Protein AF-A0AAD6C4A6-F1 (afdb_monomer)

Mean predicted aligned error: 10.74 Å

Solvent-accessible surface area (backbone atoms only — not comparable to full-atom values): 19399 Å² total; per-residue (Å²): 137,89,90,76,88,87,78,78,59,61,48,72,66,56,51,50,52,51,51,54,49,47,56,51,28,65,72,74,52,60,69,67,65,38,40,54,51,33,44,50,50,47,52,46,42,60,65,38,42,53,66,59,60,63,73,46,85,84,59,100,62,57,77,67,56,50,53,51,48,49,47,55,48,50,52,49,53,45,50,26,48,51,48,15,58,80,67,75,48,83,67,76,78,64,94,78,70,70,73,78,69,66,59,89,78,51,73,65,72,64,33,59,47,45,66,47,36,67,61,56,59,64,64,37,87,87,50,92,71,59,73,67,64,51,52,56,51,50,54,54,56,70,68,60,85,67,93,46,47,72,32,35,36,48,50,39,44,51,51,55,55,48,47,65,72,43,51,91,52,52,90,74,55,56,65,74,56,53,53,51,49,52,53,46,48,52,52,27,51,52,27,37,52,50,30,57,77,67,72,48,89,57,83,47,52,65,53,43,36,56,52,45,48,53,49,29,66,68,67,64,41,72,71,35,55,66,48,45,61,60,34,53,51,48,44,52,51,46,30,70,74,47,83,43,72,66,38,53,51,49,50,52,49,54,53,49,53,54,51,54,52,49,53,50,53,53,53,52,50,50,54,52,50,51,54,56,52,55,58,66,71,69,64,73,57,72,81,59,45,72,78,59,65,57,97,55,74,52,88,85,44,43,66,61,51,51,57,55,42,70,74,35,76,87,57,67,87,71,78,86,78,71,94,82,83,82,78,132

Organism: NCBI:txid63821

Structure (mmCIF, N/CA/C/O backbone):
data_AF-A0AAD6C4A6-F1
#
_entry.id   AF-A0AAD6C4A6-F1
#
loop_
_atom_site.group_PDB
_atom_site.id
_atom_site.type_symbol
_atom_site.label_atom_id
_atom_site.label_alt_id
_atom_site.label_comp_id
_atom_site.label_asym_id
_atom_site.label_entity_id
_atom_site.label_seq_id
_atom_site.pdbx_PDB_ins_code
_atom_site.Cartn_x
_atom_site.Cartn_y
_atom_site.Cartn_z
_atom_site.occupancy
_atom_site.B_iso_or_equiv
_atom_site.auth_seq_id
_atom_site.auth_comp_id
_atom_site.auth_asym_id
_atom_site.auth_atom_id
_atom_site.pdbx_PDB_model_num
ATOM 1 N N . MET A 1 1 ? 35.320 22.894 -28.769 1.00 45.44 1 MET A N 1
ATOM 2 C CA . MET A 1 1 ? 34.221 21.934 -28.556 1.00 45.44 1 MET A CA 1
ATOM 3 C C . MET A 1 1 ? 34.679 20.599 -29.104 1.00 45.44 1 MET A C 1
ATOM 5 O O . MET A 1 1 ? 34.728 20.445 -30.314 1.00 45.44 1 MET A O 1
ATOM 9 N N . LEU A 1 2 ? 35.136 19.710 -28.226 1.00 48.38 2 LEU A N 1
ATOM 10 C CA . LEU A 1 2 ? 35.520 18.340 -28.561 1.00 48.38 2 LEU A CA 1
ATOM 11 C C . LEU A 1 2 ? 34.384 17.436 -28.073 1.00 48.38 2 LEU A C 1
ATOM 13 O O . LEU A 1 2 ? 34.425 16.950 -26.952 1.00 48.38 2 LEU A O 1
ATOM 17 N N . GLU A 1 3 ? 33.345 17.283 -28.888 1.00 53.78 3 GLU A N 1
ATOM 18 C CA . GLU A 1 3 ? 32.356 16.208 -28.742 1.00 53.78 3 GLU A CA 1
ATOM 19 C C . GLU A 1 3 ? 32.512 15.279 -29.941 1.00 53.78 3 GLU A C 1
ATOM 21 O O . GLU A 1 3 ? 31.696 15.229 -30.855 1.00 53.78 3 GLU A O 1
ATOM 26 N N . THR A 1 4 ? 33.639 14.588 -29.984 1.00 53.47 4 THR A N 1
ATOM 27 C CA . THR A 1 4 ? 33.878 13.521 -30.947 1.00 53.47 4 THR A CA 1
ATOM 28 C C . THR A 1 4 ? 34.522 12.400 -30.159 1.00 53.47 4 THR A C 1
ATOM 30 O O . THR A 1 4 ? 35.664 12.549 -29.739 1.00 53.47 4 THR A O 1
ATOM 33 N N . GLU A 1 5 ? 33.747 11.331 -29.957 1.00 52.81 5 GLU A N 1
ATOM 34 C CA . GLU A 1 5 ? 34.044 10.105 -29.195 1.00 52.81 5 GLU A CA 1
ATOM 35 C C . GLU A 1 5 ? 33.706 10.163 -27.694 1.00 52.81 5 GLU A C 1
ATOM 37 O O . GLU A 1 5 ? 34.471 10.671 -26.881 1.00 52.81 5 GLU A O 1
ATOM 42 N N . GLY A 1 6 ? 32.565 9.571 -27.300 1.00 52.44 6 GLY A N 1
ATOM 43 C CA . GLY A 1 6 ? 32.446 9.084 -25.919 1.00 52.44 6 GLY A CA 1
ATOM 44 C C . GLY A 1 6 ? 31.065 8.840 -25.316 1.00 52.44 6 GLY A C 1
ATOM 45 O O . GLY A 1 6 ? 31.002 8.117 -24.329 1.00 52.44 6 GLY A O 1
ATOM 46 N N . SER A 1 7 ? 29.965 9.381 -25.846 1.00 62.88 7 SER A N 1
ATOM 47 C CA . SER A 1 7 ? 28.650 9.154 -25.221 1.00 62.88 7 SER A CA 1
ATOM 48 C C . SER A 1 7 ? 27.610 8.745 -26.251 1.00 62.88 7 SER A C 1
ATOM 50 O O . SER A 1 7 ? 26.843 9.560 -26.756 1.00 62.88 7 SER A O 1
ATOM 52 N N . SER A 1 8 ? 27.605 7.457 -26.598 1.00 77.25 8 SER A N 1
ATOM 53 C CA . SER A 1 8 ? 26.419 6.865 -27.211 1.00 77.25 8 SER A CA 1
ATOM 54 C C . SER A 1 8 ? 25.269 6.923 -26.197 1.00 77.25 8 SER A C 1
ATOM 56 O O . SER A 1 8 ? 25.504 6.591 -25.029 1.00 77.25 8 SER A O 1
ATOM 58 N N . PRO A 1 9 ? 24.043 7.292 -26.607 1.00 84.25 9 PRO A N 1
ATOM 59 C CA . PRO A 1 9 ? 22.888 7.246 -25.717 1.00 84.25 9 PRO A CA 1
ATOM 60 C C . PRO A 1 9 ? 22.723 5.837 -25.120 1.00 84.25 9 PRO A C 1
ATOM 62 O O . PRO A 1 9 ? 23.088 4.850 -25.771 1.00 84.25 9 PRO A O 1
ATOM 65 N N . PRO A 1 10 ? 22.193 5.710 -23.890 1.00 87.62 10 PRO A N 1
ATOM 66 C CA . PRO A 1 10 ? 22.054 4.408 -23.253 1.00 87.62 10 PRO A CA 1
ATOM 67 C C . PRO A 1 10 ? 21.123 3.504 -24.070 1.00 87.62 10 PRO A C 1
ATOM 69 O O . PRO A 1 10 ? 20.040 3.917 -24.490 1.00 87.62 10 PRO A O 1
ATOM 72 N N . SER A 1 11 ? 21.556 2.260 -24.297 1.00 89.12 11 SER A N 1
ATOM 73 C CA . SER A 1 11 ? 20.792 1.283 -25.077 1.00 89.12 11 SER A CA 1
ATOM 74 C C . SER A 1 11 ? 19.590 0.733 -24.299 1.00 89.12 11 SER A C 1
ATOM 76 O O . SER A 1 11 ? 19.507 0.842 -23.070 1.00 89.12 11 SER A O 1
ATOM 78 N N . VAL A 1 12 ? 18.665 0.083 -25.011 1.00 88.19 12 VAL A N 1
ATOM 79 C CA . VAL A 1 12 ? 17.490 -0.584 -24.421 1.00 88.19 12 VAL A CA 1
ATOM 80 C C . VAL A 1 12 ? 17.912 -1.665 -23.419 1.00 88.19 12 VAL A C 1
ATOM 82 O O . VAL A 1 12 ? 17.313 -1.787 -22.351 1.00 88.19 12 VAL A O 1
ATOM 85 N N . GLU A 1 13 ? 18.963 -2.426 -23.720 1.00 90.88 13 GLU A N 1
ATOM 86 C CA . GLU A 1 13 ? 19.498 -3.485 -22.857 1.00 90.88 13 GLU A CA 1
ATOM 87 C C . GLU A 1 13 ? 20.099 -2.898 -21.580 1.00 90.88 13 GLU A C 1
ATOM 89 O O . GLU A 1 13 ? 19.847 -3.406 -20.485 1.00 90.88 13 GLU A O 1
ATOM 94 N N . MET A 1 14 ? 20.843 -1.793 -21.706 1.00 92.38 14 MET A N 1
ATOM 95 C CA . MET A 1 14 ? 21.413 -1.087 -20.562 1.00 92.38 14 MET A CA 1
ATOM 96 C C . MET A 1 14 ? 20.305 -0.562 -19.644 1.00 92.38 14 MET A C 1
ATOM 98 O O . MET A 1 14 ? 20.340 -0.815 -18.439 1.00 92.38 14 MET A O 1
ATOM 102 N N . LEU A 1 15 ? 19.292 0.105 -20.203 1.00 92.44 15 LEU A N 1
ATOM 103 C CA . LEU A 1 15 ? 18.130 0.589 -19.451 1.00 92.44 15 LEU A CA 1
ATOM 104 C C . LEU A 1 15 ? 17.366 -0.553 -18.777 1.00 92.44 15 LEU A C 1
ATOM 106 O O . LEU A 1 15 ? 17.024 -0.454 -17.601 1.00 92.44 15 LEU A O 1
ATOM 110 N N . THR A 1 16 ? 17.157 -1.662 -19.488 1.00 92.50 16 THR A N 1
ATOM 111 C CA . THR A 1 16 ? 16.520 -2.865 -18.936 1.00 92.50 16 THR A CA 1
ATOM 112 C C . THR A 1 16 ? 17.304 -3.393 -17.735 1.00 92.50 16 THR A C 1
ATOM 114 O O . THR A 1 16 ? 16.719 -3.644 -16.682 1.00 92.50 16 THR A O 1
ATOM 117 N N . GLY A 1 17 ? 18.631 -3.502 -17.850 1.00 94.62 17 GLY A N 1
ATOM 118 C CA . GLY A 1 17 ? 19.500 -3.929 -16.754 1.00 94.62 17 GLY A CA 1
ATOM 119 C C . GLY A 1 17 ? 19.419 -3.008 -15.533 1.00 94.62 17 GLY A C 1
ATOM 120 O O . GLY A 1 17 ? 19.314 -3.489 -14.403 1.00 94.62 17 GLY A O 1
ATOM 121 N N . TRP A 1 18 ? 19.397 -1.690 -15.743 1.00 95.19 18 TRP A N 1
ATOM 122 C CA . TRP A 1 18 ? 19.242 -0.718 -14.657 1.00 95.19 18 TRP A CA 1
ATOM 123 C C . TRP A 1 18 ? 17.863 -0.770 -13.999 1.00 95.19 18 TRP A C 1
ATOM 125 O O . TRP A 1 18 ? 17.786 -0.710 -12.774 1.00 95.19 18 TRP A O 1
ATOM 135 N N . ILE A 1 19 ? 16.786 -0.953 -14.766 1.00 93.88 19 ILE A N 1
ATOM 136 C CA . ILE A 1 19 ? 15.428 -1.110 -14.220 1.00 93.88 19 ILE A CA 1
ATOM 137 C C . ILE A 1 19 ? 15.316 -2.401 -13.400 1.00 93.88 19 ILE A C 1
ATOM 139 O O . ILE A 1 19 ? 14.784 -2.375 -12.291 1.00 93.88 19 ILE A O 1
ATOM 143 N N . LEU A 1 20 ? 15.867 -3.519 -13.882 1.00 93.06 20 LEU A N 1
ATOM 144 C CA . LEU A 1 20 ? 15.923 -4.771 -13.115 1.00 93.06 20 LEU A CA 1
ATOM 145 C C . LEU A 1 20 ? 16.727 -4.603 -11.820 1.00 93.06 20 LEU A C 1
ATOM 147 O O . LEU A 1 20 ? 16.305 -5.067 -10.758 1.00 93.06 20 LEU A O 1
ATOM 151 N N . ARG A 1 21 ? 17.855 -3.884 -11.881 1.00 94.31 21 ARG A N 1
ATOM 152 C CA . ARG A 1 21 ? 18.632 -3.525 -10.691 1.00 94.31 21 ARG A CA 1
ATOM 153 C C . ARG A 1 21 ? 17.818 -2.660 -9.729 1.00 94.31 21 ARG A C 1
ATOM 155 O O . ARG A 1 21 ? 17.869 -2.910 -8.529 1.00 94.31 21 ARG A O 1
ATOM 162 N N . LEU A 1 22 ? 17.062 -1.679 -10.222 1.00 94.81 22 LEU A N 1
ATOM 163 C CA . LEU A 1 22 ? 16.200 -0.837 -9.391 1.00 94.81 22 LEU A CA 1
ATOM 164 C C . LEU A 1 22 ? 15.105 -1.659 -8.704 1.00 94.81 22 LEU A C 1
ATOM 166 O O . LEU A 1 22 ? 14.882 -1.481 -7.510 1.00 94.81 22 LEU A O 1
ATOM 170 N N . LEU A 1 23 ? 14.458 -2.581 -9.422 1.00 90.62 23 LEU A N 1
ATOM 171 C CA . LEU A 1 23 ? 13.468 -3.495 -8.846 1.00 90.62 23 LEU A CA 1
ATOM 172 C C . LEU A 1 23 ? 14.074 -4.321 -7.708 1.00 90.62 23 LEU A C 1
ATOM 174 O O . LEU A 1 23 ? 13.489 -4.408 -6.630 1.00 90.62 23 LEU A O 1
ATOM 178 N N . TYR A 1 24 ? 15.274 -4.866 -7.918 1.00 90.06 24 TYR A N 1
ATOM 179 C CA . TYR A 1 24 ? 16.009 -5.571 -6.872 1.00 90.06 24 TYR A CA 1
ATOM 180 C C . TYR A 1 24 ? 16.335 -4.658 -5.680 1.00 90.06 24 TYR A C 1
ATOM 182 O O . TYR A 1 24 ? 16.097 -5.036 -4.533 1.00 90.06 24 TYR A O 1
ATOM 190 N N . MET A 1 25 ? 16.831 -3.442 -5.931 1.00 91.62 25 MET A N 1
ATOM 191 C CA . MET A 1 25 ? 17.133 -2.461 -4.883 1.00 91.62 25 MET A CA 1
ATOM 192 C C . MET A 1 25 ? 15.892 -2.079 -4.077 1.00 91.62 25 MET A C 1
ATOM 194 O O . MET A 1 25 ? 15.975 -2.037 -2.856 1.00 91.62 25 MET A O 1
ATOM 198 N N . ARG A 1 26 ? 14.731 -1.899 -4.718 1.00 88.75 26 ARG A N 1
ATOM 199 C CA . ARG A 1 26 ? 13.468 -1.593 -4.029 1.00 88.75 26 ARG A CA 1
ATOM 200 C C . ARG A 1 26 ? 13.078 -2.660 -3.004 1.00 88.75 26 ARG A C 1
ATOM 202 O O . ARG A 1 26 ? 12.412 -2.343 -2.028 1.00 88.75 26 ARG A O 1
ATOM 209 N N . MET A 1 27 ? 13.504 -3.906 -3.206 1.00 83.88 27 MET A N 1
ATOM 210 C CA . MET A 1 27 ? 13.219 -5.017 -2.294 1.00 83.88 27 MET A CA 1
ATOM 211 C C . MET A 1 27 ? 14.324 -5.275 -1.263 1.00 83.88 27 MET A C 1
ATOM 213 O O . MET A 1 27 ? 14.075 -5.964 -0.278 1.00 83.88 27 MET A O 1
ATOM 217 N N . THR A 1 28 ? 15.549 -4.787 -1.487 1.00 82.88 28 THR A N 1
ATOM 218 C CA . THR A 1 28 ? 16.739 -5.246 -0.738 1.00 82.88 28 THR A CA 1
ATOM 219 C C . THR A 1 28 ? 17.641 -4.135 -0.208 1.00 82.88 28 THR A C 1
ATOM 221 O O . THR A 1 28 ? 18.493 -4.396 0.639 1.00 82.88 28 THR A O 1
ATOM 224 N N . SER A 1 29 ? 17.498 -2.906 -0.700 1.00 80.38 29 SER A N 1
ATOM 225 C CA . SER A 1 29 ? 18.371 -1.780 -0.381 1.00 80.38 29 SER A CA 1
ATOM 226 C C . SER A 1 29 ? 17.680 -0.771 0.531 1.00 80.38 29 SER A C 1
ATOM 228 O O . SER A 1 29 ? 16.486 -0.860 0.814 1.00 80.38 29 SER A O 1
ATOM 230 N N . THR A 1 30 ? 18.442 0.214 1.001 1.00 84.75 30 THR A N 1
ATOM 231 C CA . THR A 1 30 ? 17.877 1.323 1.766 1.00 84.75 30 THR A CA 1
ATOM 232 C C . THR A 1 30 ? 17.084 2.265 0.846 1.00 84.75 30 THR A C 1
ATOM 234 O O . THR A 1 30 ? 17.338 2.323 -0.367 1.00 84.75 30 THR A O 1
ATOM 237 N N . PRO A 1 31 ? 16.110 3.022 1.384 1.00 88.50 31 PRO A N 1
ATOM 238 C CA . PRO A 1 31 ? 15.190 3.770 0.531 1.00 88.50 31 PRO A CA 1
ATOM 239 C C . PRO A 1 31 ? 15.845 4.911 -0.265 1.00 88.50 31 PRO A C 1
ATOM 241 O O . PRO A 1 31 ? 15.577 5.051 -1.456 1.00 88.50 31 PRO A O 1
ATOM 244 N N . TYR A 1 32 ? 16.763 5.683 0.333 1.00 93.38 32 TYR A N 1
ATOM 245 C CA . TYR A 1 32 ? 17.384 6.834 -0.345 1.00 93.38 32 TYR A CA 1
ATOM 246 C C . TYR A 1 32 ? 18.256 6.461 -1.562 1.00 93.38 32 TYR A C 1
ATOM 248 O O . TYR A 1 32 ? 18.081 7.076 -2.615 1.00 93.38 32 TYR A O 1
ATOM 256 N N . PRO A 1 33 ? 19.157 5.456 -1.503 1.00 94.44 33 PRO A N 1
ATOM 257 C CA . PRO A 1 33 ? 19.872 4.998 -2.696 1.00 94.44 33 PRO A CA 1
ATOM 258 C C . PRO A 1 33 ? 18.945 4.463 -3.788 1.00 94.44 33 PRO A C 1
ATOM 260 O O . PRO A 1 33 ? 19.218 4.659 -4.970 1.00 94.44 33 PRO A O 1
ATOM 263 N N . THR A 1 34 ? 17.847 3.808 -3.403 1.00 94.88 34 THR A N 1
ATOM 264 C CA . THR A 1 34 ? 16.828 3.321 -4.344 1.00 94.88 34 THR A CA 1
ATOM 265 C C . THR A 1 34 ? 16.139 4.487 -5.054 1.00 94.88 34 THR A C 1
ATOM 267 O O . THR A 1 34 ? 15.998 4.464 -6.276 1.00 94.88 34 THR A O 1
ATOM 270 N N . TRP A 1 35 ? 15.787 5.545 -4.319 1.00 96.31 35 TRP A N 1
ATOM 271 C CA . TRP A 1 35 ? 15.249 6.778 -4.893 1.00 96.31 35 TRP A CA 1
ATOM 272 C C . TRP A 1 35 ? 16.228 7.439 -5.865 1.00 96.31 35 TRP A C 1
ATOM 274 O O . TRP A 1 35 ? 15.859 7.680 -7.013 1.00 96.31 35 TRP A O 1
ATOM 284 N N . LEU A 1 36 ? 17.491 7.632 -5.472 1.00 96.44 36 LEU A N 1
ATOM 285 C CA . LEU A 1 36 ? 18.500 8.240 -6.347 1.00 96.44 36 LEU A CA 1
ATOM 286 C C . LEU A 1 36 ? 18.728 7.413 -7.623 1.00 96.44 36 LEU A C 1
ATOM 288 O O . LEU A 1 36 ? 18.834 7.968 -8.715 1.00 96.44 36 LEU A O 1
ATOM 292 N N . ALA A 1 37 ? 18.753 6.082 -7.503 1.00 96.56 37 ALA A N 1
ATOM 293 C CA . ALA A 1 37 ? 18.832 5.188 -8.654 1.00 96.56 37 ALA A CA 1
ATOM 294 C C . ALA A 1 37 ? 17.616 5.341 -9.581 1.00 96.56 37 ALA A C 1
ATOM 296 O O . ALA A 1 37 ? 17.785 5.368 -10.799 1.00 96.56 37 ALA A O 1
ATOM 297 N N . SER A 1 38 ? 16.408 5.494 -9.026 1.00 96.44 38 SER A N 1
ATOM 298 C CA . SER A 1 38 ? 15.202 5.740 -9.823 1.00 96.44 38 SER A CA 1
ATOM 299 C C . SER A 1 38 ? 15.262 7.067 -10.583 1.00 96.44 38 SER A C 1
ATOM 301 O O . SER A 1 38 ? 14.966 7.093 -11.775 1.00 96.44 38 SER A O 1
ATOM 303 N N . SER A 1 39 ? 15.744 8.136 -9.944 1.00 96.12 39 SER A N 1
ATOM 304 C CA . SER A 1 39 ? 15.931 9.444 -10.579 1.00 96.12 39 SER A CA 1
ATOM 305 C C . SER A 1 39 ? 16.979 9.384 -11.693 1.00 96.12 39 SER A C 1
ATOM 307 O O . SER A 1 39 ? 16.760 9.904 -12.786 1.00 96.12 39 SER A O 1
ATOM 309 N N . ASN A 1 40 ? 18.088 8.671 -11.473 1.00 95.56 40 ASN A N 1
ATOM 310 C CA . ASN A 1 40 ? 19.107 8.460 -12.503 1.00 95.56 40 ASN A CA 1
ATOM 311 C C . ASN A 1 40 ? 18.552 7.712 -13.720 1.00 95.56 40 ASN A C 1
ATOM 313 O O . ASN A 1 40 ? 18.860 8.086 -14.849 1.00 95.56 40 ASN A O 1
ATOM 317 N N . ILE A 1 41 ? 17.704 6.698 -13.519 1.00 95.12 41 ILE A N 1
ATOM 318 C CA . ILE A 1 41 ? 17.063 5.972 -14.627 1.00 95.12 41 ILE A CA 1
ATOM 319 C C . ILE A 1 41 ? 16.174 6.899 -15.458 1.00 95.12 41 ILE A C 1
ATOM 321 O O . ILE A 1 41 ? 16.188 6.797 -16.684 1.00 95.12 41 ILE A O 1
ATOM 325 N N . MET A 1 42 ? 15.457 7.834 -14.830 1.00 93.88 42 MET A N 1
ATOM 326 C CA . MET A 1 42 ? 14.666 8.828 -15.561 1.00 93.88 42 MET A CA 1
ATOM 327 C C . MET A 1 42 ? 15.549 9.714 -16.451 1.00 93.88 42 MET A C 1
ATOM 329 O O . MET A 1 42 ? 15.240 9.903 -17.625 1.00 93.88 42 MET A O 1
ATOM 333 N N . HIS A 1 43 ? 16.706 10.171 -15.964 1.00 92.62 43 HIS A N 1
ATOM 334 C CA . HIS A 1 43 ? 17.667 10.911 -16.795 1.00 92.62 43 HIS A CA 1
ATOM 335 C C . HIS A 1 43 ? 18.290 10.052 -17.910 1.00 92.62 43 HIS A C 1
ATOM 337 O O . HIS A 1 43 ? 18.508 10.530 -19.025 1.00 92.62 43 HIS A O 1
ATOM 343 N N . MET A 1 44 ? 18.550 8.768 -17.652 1.00 92.50 44 MET A N 1
ATOM 344 C CA . MET A 1 44 ? 19.002 7.835 -18.690 1.00 92.50 44 MET A CA 1
ATOM 345 C C . MET A 1 44 ? 17.936 7.641 -19.779 1.00 92.50 44 MET A C 1
ATOM 347 O O . MET A 1 44 ? 18.263 7.586 -20.961 1.00 92.50 44 MET A O 1
ATOM 351 N N . LEU A 1 45 ? 16.656 7.586 -19.409 1.00 90.19 45 LEU A N 1
ATOM 352 C CA . LEU A 1 45 ? 15.556 7.544 -20.372 1.00 90.19 45 LEU A CA 1
ATOM 353 C C . LEU A 1 45 ? 15.442 8.834 -21.184 1.00 90.19 45 LEU A C 1
ATOM 355 O O . LEU A 1 45 ? 15.223 8.753 -22.396 1.00 90.19 45 LEU A O 1
ATOM 359 N N . GLU A 1 46 ? 15.632 9.996 -20.556 1.00 88.69 46 GLU A N 1
ATOM 360 C CA . GLU A 1 46 ? 15.650 11.288 -21.251 1.00 88.69 46 GLU A CA 1
ATOM 361 C C . GLU A 1 46 ? 16.758 11.309 -22.313 1.00 88.69 46 GLU A C 1
ATOM 363 O O . GLU A 1 46 ? 16.496 11.498 -23.499 1.00 88.69 46 GLU A O 1
ATOM 368 N N . THR A 1 47 ? 17.990 11.005 -21.894 1.00 89.38 47 THR A N 1
ATOM 369 C CA . THR A 1 47 ? 19.174 10.976 -22.771 1.00 89.38 47 THR A CA 1
ATOM 370 C C . THR A 1 47 ? 19.102 9.911 -23.865 1.00 89.38 47 THR A C 1
ATOM 372 O O . THR A 1 47 ? 19.687 10.099 -24.929 1.00 89.38 47 THR A O 1
ATOM 375 N N . SER A 1 48 ? 18.368 8.812 -23.651 1.00 87.75 48 SER A N 1
ATOM 376 C CA . SER A 1 48 ? 18.143 7.791 -24.685 1.00 87.75 48 SER A CA 1
ATOM 377 C C . SER A 1 48 ? 17.199 8.234 -25.807 1.00 87.75 48 SER A C 1
ATOM 379 O O . SER A 1 48 ? 17.213 7.648 -26.887 1.00 87.75 48 SER A O 1
ATOM 381 N N . GLY A 1 49 ? 16.311 9.197 -25.534 1.00 82.00 49 GLY A N 1
ATOM 382 C CA . GLY A 1 49 ? 15.221 9.583 -26.433 1.00 82.00 49 GLY A CA 1
ATOM 383 C C . GLY A 1 49 ? 14.123 8.524 -26.638 1.00 82.00 49 GLY A C 1
ATOM 384 O O . GLY A 1 49 ? 13.177 8.776 -27.382 1.00 82.00 49 GLY A O 1
ATOM 385 N N . ILE A 1 50 ? 14.187 7.356 -25.980 1.00 78.50 50 ILE A N 1
ATOM 386 C CA . ILE A 1 50 ? 13.234 6.244 -26.181 1.00 78.50 50 ILE A CA 1
ATOM 387 C C . ILE A 1 50 ? 11.793 6.637 -25.831 1.00 78.50 50 ILE A C 1
ATOM 389 O O . ILE A 1 50 ? 10.851 6.182 -26.486 1.00 78.50 50 ILE A O 1
ATOM 393 N N . HIS A 1 51 ? 11.615 7.509 -24.837 1.00 73.38 51 HIS A N 1
ATOM 394 C CA . HIS A 1 51 ? 10.301 8.031 -24.471 1.00 73.38 51 HIS A CA 1
ATOM 395 C C . HIS A 1 51 ? 9.675 8.839 -25.628 1.00 73.38 51 HIS A C 1
ATOM 397 O O . HIS A 1 51 ? 8.512 8.625 -25.946 1.00 73.38 51 HIS A O 1
ATOM 403 N N . ARG A 1 52 ? 10.457 9.644 -26.367 1.00 71.69 52 ARG A N 1
ATOM 404 C CA . ARG A 1 52 ? 9.988 10.422 -27.539 1.00 71.69 52 ARG A CA 1
ATOM 405 C C . ARG A 1 52 ? 9.689 9.549 -28.755 1.00 71.69 52 ARG A C 1
ATOM 407 O O . ARG A 1 52 ? 8.713 9.780 -29.463 1.00 71.69 52 ARG A O 1
ATOM 414 N N . LEU A 1 53 ? 10.507 8.518 -28.973 1.00 58.16 53 LEU A N 1
ATOM 415 C CA . LEU A 1 53 ? 10.31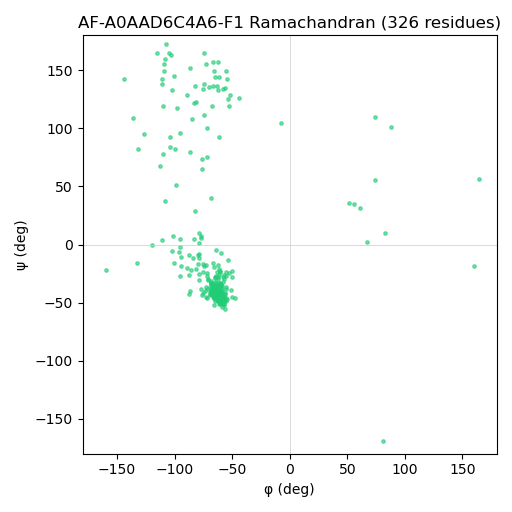9 7.536 -30.051 1.00 58.16 53 LEU A CA 1
ATOM 416 C C . LEU A 1 53 ? 9.052 6.689 -29.877 1.00 58.16 53 LEU A C 1
ATOM 418 O O . LEU A 1 53 ? 8.592 6.088 -30.840 1.00 58.16 53 LEU A O 1
ATOM 422 N N . SER A 1 54 ? 8.505 6.629 -28.662 1.00 55.62 54 SER A N 1
ATOM 423 C CA . SER A 1 54 ? 7.237 5.948 -28.389 1.00 55.62 54 SER A CA 1
ATOM 424 C C . SER A 1 54 ? 6.025 6.803 -28.801 1.00 55.62 54 SER A C 1
ATOM 426 O O . SER A 1 54 ? 4.985 6.253 -29.141 1.00 55.62 54 SER A O 1
ATOM 428 N N . HIS A 1 55 ? 6.163 8.136 -28.847 1.00 55.03 55 HIS A N 1
ATOM 429 C CA . HIS A 1 55 ? 5.097 9.063 -29.258 1.00 55.03 55 HIS A CA 1
ATOM 430 C C . HIS A 1 55 ? 5.009 9.282 -30.776 1.00 55.03 55 HIS A C 1
ATOM 432 O O . HIS A 1 55 ? 3.965 9.686 -31.282 1.00 55.03 55 HIS A O 1
ATOM 438 N N . GLN A 1 56 ? 6.089 9.023 -31.518 1.00 53.50 56 GLN A N 1
ATOM 439 C CA . GLN A 1 56 ? 6.123 9.160 -32.974 1.00 53.50 56 GLN A CA 1
ATOM 440 C C . GLN A 1 56 ? 5.837 7.802 -33.630 1.00 53.50 56 GLN A C 1
ATOM 442 O O . GLN A 1 56 ? 6.744 6.994 -33.818 1.00 53.50 56 GLN A O 1
ATOM 447 N N . SER A 1 57 ? 4.578 7.558 -34.010 1.00 51.81 57 SER A N 1
ATOM 448 C CA . SER A 1 57 ? 4.128 6.339 -34.712 1.00 51.81 57 SER A CA 1
ATOM 449 C C . SER A 1 57 ? 4.805 6.079 -36.066 1.00 51.81 57 SER A C 1
ATOM 451 O O . SER A 1 57 ? 4.599 5.020 -36.652 1.00 51.81 57 SER A O 1
ATOM 453 N N . ASP A 1 58 ? 5.604 7.025 -36.562 1.00 51.22 58 ASP A N 1
ATOM 454 C CA . ASP A 1 58 ? 6.152 7.031 -37.922 1.00 51.22 58 ASP A CA 1
ATOM 455 C C . ASP A 1 58 ? 7.571 6.435 -38.022 1.00 51.22 58 ASP A C 1
ATOM 457 O O . ASP A 1 58 ? 8.184 6.444 -39.091 1.00 51.22 58 ASP A O 1
ATOM 461 N N . GLN A 1 59 ? 8.119 5.897 -36.927 1.00 54.06 59 GLN A N 1
ATOM 462 C CA . GLN A 1 59 ? 9.405 5.190 -36.941 1.00 54.06 59 GLN A CA 1
ATOM 463 C C . GLN A 1 59 ? 9.237 3.727 -37.405 1.00 54.06 59 GLN A C 1
ATOM 465 O O . GLN A 1 59 ? 8.335 3.035 -36.926 1.00 54.06 59 GLN A O 1
ATOM 470 N N . PRO A 1 60 ? 10.122 3.198 -38.276 1.00 48.00 60 PRO A N 1
ATOM 471 C CA . PRO A 1 60 ? 10.061 1.817 -38.754 1.00 48.00 60 PRO A CA 1
ATOM 472 C C . PRO A 1 60 ? 10.576 0.846 -37.676 1.00 48.00 60 PRO A C 1
ATOM 474 O O . PRO A 1 60 ? 11.684 0.326 -37.765 1.00 48.00 60 PRO A O 1
ATOM 477 N N . GLY A 1 61 ? 9.787 0.630 -36.625 1.00 59.69 61 GLY A N 1
ATOM 478 C CA . GLY A 1 61 ? 10.020 -0.391 -35.603 1.00 59.69 61 GLY A CA 1
ATOM 479 C C . GLY A 1 61 ? 9.007 -1.526 -35.718 1.00 59.69 61 GLY A C 1
ATOM 480 O O . GLY A 1 61 ? 7.860 -1.314 -36.117 1.00 59.69 61 GLY A O 1
ATOM 481 N N . THR A 1 62 ? 9.395 -2.747 -35.346 1.00 66.31 62 THR A N 1
ATOM 482 C CA . THR A 1 62 ? 8.401 -3.822 -35.216 1.00 66.31 62 THR A CA 1
ATOM 483 C C . THR A 1 62 ? 7.437 -3.497 -34.067 1.00 66.31 62 THR A C 1
ATOM 485 O O . THR A 1 62 ? 7.820 -2.892 -33.064 1.00 66.31 62 THR A O 1
ATOM 488 N N . ALA A 1 63 ? 6.175 -3.931 -34.155 1.00 68.38 63 ALA A N 1
ATOM 489 C CA . ALA A 1 63 ? 5.187 -3.695 -33.092 1.00 68.38 63 ALA A CA 1
ATOM 490 C C . ALA A 1 63 ? 5.647 -4.210 -31.706 1.00 68.38 63 ALA A C 1
ATOM 492 O O . ALA A 1 63 ? 5.237 -3.676 -30.676 1.00 68.38 63 ALA A O 1
ATOM 493 N N . SER A 1 64 ? 6.517 -5.227 -31.682 1.00 71.06 64 SER A N 1
ATOM 494 C CA . SER A 1 64 ? 7.114 -5.793 -30.466 1.00 71.06 64 SER A CA 1
ATOM 495 C C . SER A 1 64 ? 8.171 -4.880 -29.831 1.00 71.06 64 SER A C 1
ATOM 497 O O . SER A 1 64 ? 8.277 -4.808 -28.604 1.00 71.06 64 SER A O 1
ATOM 499 N N . GLU A 1 65 ? 8.964 -4.179 -30.642 1.00 70.56 65 GLU A N 1
ATOM 500 C CA . GLU A 1 65 ? 9.981 -3.238 -30.159 1.00 70.56 65 GLU A CA 1
ATOM 501 C C . GLU A 1 65 ? 9.340 -2.000 -29.536 1.00 70.56 65 GLU A C 1
ATOM 503 O O . GLU A 1 65 ? 9.757 -1.577 -28.458 1.00 70.56 65 GLU A O 1
ATOM 508 N N . ILE A 1 66 ? 8.289 -1.472 -30.171 1.00 68.88 66 ILE A N 1
ATOM 509 C CA . ILE A 1 66 ? 7.510 -0.340 -29.651 1.00 68.88 66 ILE A CA 1
ATOM 510 C C . ILE A 1 66 ? 6.908 -0.708 -28.289 1.00 68.88 66 ILE A C 1
ATOM 512 O O . ILE A 1 66 ? 7.171 -0.027 -27.302 1.00 68.88 66 ILE A O 1
ATOM 516 N N . ALA A 1 67 ? 6.230 -1.858 -28.193 1.00 72.50 67 ALA A N 1
ATOM 517 C CA . ALA A 1 67 ? 5.655 -2.328 -26.931 1.00 72.50 67 ALA A CA 1
ATOM 518 C C . ALA A 1 67 ? 6.715 -2.531 -25.829 1.00 72.50 67 ALA A C 1
ATOM 520 O O . ALA A 1 67 ? 6.467 -2.274 -24.652 1.00 72.50 67 ALA A O 1
ATOM 521 N N . THR A 1 68 ? 7.924 -2.977 -26.182 1.00 77.81 68 THR A N 1
ATOM 522 C CA . THR A 1 68 ? 9.012 -3.139 -25.205 1.00 77.81 68 THR A CA 1
ATOM 523 C C . THR A 1 68 ? 9.497 -1.790 -24.675 1.00 77.81 68 THR A C 1
ATOM 525 O O . THR A 1 68 ? 9.714 -1.656 -23.469 1.00 77.81 68 THR A O 1
ATOM 528 N N . ARG A 1 69 ? 9.633 -0.790 -25.552 1.00 80.00 69 ARG A N 1
ATOM 529 C CA . ARG A 1 69 ? 10.035 0.577 -25.192 1.00 80.00 69 ARG A CA 1
ATOM 530 C C . ARG A 1 69 ? 8.994 1.259 -24.309 1.00 80.00 69 ARG A C 1
ATOM 532 O O . ARG A 1 69 ? 9.351 1.732 -23.234 1.00 80.00 69 ARG A O 1
ATOM 539 N N . GLU A 1 70 ? 7.721 1.209 -24.701 1.00 78.62 70 GLU A N 1
ATOM 540 C CA . GLU A 1 70 ? 6.602 1.743 -23.913 1.00 78.62 70 GLU A CA 1
ATOM 541 C C . GLU A 1 70 ? 6.572 1.124 -22.509 1.00 78.62 70 GLU A C 1
ATOM 543 O O . GLU A 1 70 ? 6.414 1.831 -21.514 1.00 78.62 70 GLU A O 1
ATOM 548 N N . ARG A 1 71 ? 6.798 -0.196 -22.402 1.00 80.38 71 ARG A N 1
ATOM 549 C CA . ARG A 1 71 ? 6.849 -0.885 -21.104 1.00 80.38 71 ARG A CA 1
ATOM 550 C C . ARG A 1 71 ? 7.988 -0.377 -20.232 1.00 80.38 71 ARG A C 1
ATOM 552 O O . ARG A 1 71 ? 7.791 -0.182 -19.039 1.00 80.38 71 ARG A O 1
ATOM 559 N N . LEU A 1 72 ? 9.185 -0.216 -20.798 1.00 86.00 72 LEU A N 1
ATOM 560 C CA . LEU A 1 72 ? 10.355 0.245 -20.046 1.00 86.00 72 LEU A CA 1
ATOM 561 C C . LEU A 1 72 ? 10.143 1.662 -19.515 1.00 86.00 72 LEU A C 1
ATOM 563 O O . LEU A 1 72 ? 10.422 1.914 -18.344 1.00 86.00 72 LEU A O 1
ATOM 567 N N . VAL A 1 73 ? 9.600 2.550 -20.352 1.00 86.25 73 VAL A N 1
ATOM 568 C CA . VAL A 1 73 ? 9.257 3.924 -19.966 1.00 86.25 73 VAL A CA 1
ATOM 569 C C . VAL A 1 73 ? 8.206 3.914 -18.855 1.00 86.25 73 VAL A C 1
ATOM 571 O O . VAL A 1 73 ? 8.448 4.488 -17.794 1.00 86.25 73 VAL A O 1
ATOM 574 N N . GLY A 1 74 ? 7.101 3.186 -19.044 1.00 83.94 74 GLY A N 1
ATOM 575 C CA . GLY A 1 74 ? 6.023 3.106 -18.058 1.00 83.94 74 GLY A CA 1
ATOM 576 C C . GLY A 1 74 ? 6.480 2.525 -16.718 1.00 83.94 74 GLY A C 1
ATOM 577 O O . GLY A 1 74 ? 6.166 3.077 -15.666 1.00 83.94 74 GLY A O 1
ATOM 578 N N . VAL A 1 75 ? 7.277 1.449 -16.726 1.00 87.88 75 VAL A N 1
ATOM 579 C CA . VAL A 1 75 ? 7.823 0.851 -15.494 1.00 87.88 75 VAL A CA 1
ATOM 580 C C . VAL A 1 75 ? 8.760 1.819 -14.776 1.00 87.88 75 VAL A C 1
ATOM 582 O O . VAL A 1 75 ? 8.674 1.949 -13.557 1.00 87.88 75 VAL A O 1
ATOM 585 N N . ALA A 1 76 ? 9.641 2.516 -15.494 1.00 90.75 76 ALA A N 1
ATOM 586 C CA . ALA A 1 76 ? 10.548 3.478 -14.877 1.00 90.75 76 ALA A CA 1
ATOM 587 C C . ALA A 1 76 ? 9.803 4.675 -14.271 1.00 90.75 76 ALA A C 1
ATOM 589 O O . ALA A 1 76 ? 10.057 5.021 -13.117 1.00 90.75 76 ALA A O 1
ATOM 590 N N . GLN A 1 77 ? 8.844 5.248 -15.007 1.00 88.88 77 GLN A N 1
ATOM 591 C CA . GLN A 1 77 ? 7.985 6.330 -14.520 1.00 88.88 77 GLN A CA 1
ATOM 592 C C . GLN A 1 77 ? 7.210 5.903 -13.274 1.00 88.88 77 GLN A C 1
ATOM 594 O O . GLN A 1 77 ? 7.188 6.629 -12.282 1.00 88.88 77 GLN A O 1
ATOM 599 N N . HIS A 1 78 ? 6.619 4.707 -13.303 1.00 88.00 78 HIS A N 1
ATOM 600 C CA . HIS A 1 78 ? 5.907 4.129 -12.172 1.00 88.00 78 HIS A CA 1
ATOM 601 C C . HIS A 1 78 ? 6.810 3.951 -10.944 1.00 88.00 78 HIS A C 1
ATOM 603 O O . HIS A 1 78 ? 6.445 4.368 -9.846 1.00 88.00 78 HIS A O 1
ATOM 609 N N . LEU A 1 79 ? 8.001 3.371 -11.120 1.00 91.00 79 LEU A N 1
ATOM 610 C CA . LEU A 1 79 ? 8.938 3.165 -10.017 1.00 91.00 79 LEU A CA 1
ATOM 611 C C . LEU A 1 79 ? 9.416 4.493 -9.427 1.00 91.00 79 LEU A C 1
ATOM 613 O O . LEU A 1 79 ? 9.400 4.634 -8.207 1.00 91.00 79 LEU A O 1
ATOM 617 N N . ASN A 1 80 ? 9.809 5.463 -10.258 1.00 93.12 80 ASN A N 1
ATOM 618 C CA . ASN A 1 80 ? 10.256 6.766 -9.768 1.00 93.12 80 ASN A CA 1
ATOM 619 C C . ASN A 1 80 ? 9.136 7.499 -9.021 1.00 93.12 80 ASN A C 1
ATOM 621 O O . ASN A 1 80 ? 9.364 7.970 -7.913 1.00 93.12 80 ASN A O 1
ATOM 625 N N . LEU A 1 81 ? 7.921 7.516 -9.576 1.00 90.06 81 LEU A N 1
ATOM 626 C CA . LEU A 1 81 ? 6.751 8.118 -8.939 1.00 90.06 81 LEU A CA 1
ATOM 627 C C . LEU A 1 81 ? 6.494 7.525 -7.547 1.00 90.06 81 LEU A C 1
ATOM 629 O O . LEU A 1 81 ? 6.432 8.256 -6.563 1.00 90.06 81 LEU A O 1
ATOM 633 N N . TRP A 1 82 ? 6.362 6.201 -7.454 1.00 89.25 82 TRP A N 1
ATOM 634 C CA . TRP A 1 82 ? 5.998 5.557 -6.194 1.00 89.25 82 TRP A CA 1
ATOM 635 C C . TRP A 1 82 ? 7.111 5.632 -5.157 1.00 89.25 82 TRP A C 1
ATOM 637 O O . TRP A 1 82 ? 6.829 5.940 -4.007 1.00 89.25 82 TRP A O 1
ATOM 647 N N . ILE A 1 83 ? 8.373 5.436 -5.551 1.00 91.62 83 ILE A N 1
ATOM 648 C CA . ILE A 1 83 ? 9.499 5.572 -4.618 1.00 91.62 83 ILE A CA 1
ATOM 649 C C . ILE A 1 83 ? 9.597 7.014 -4.091 1.0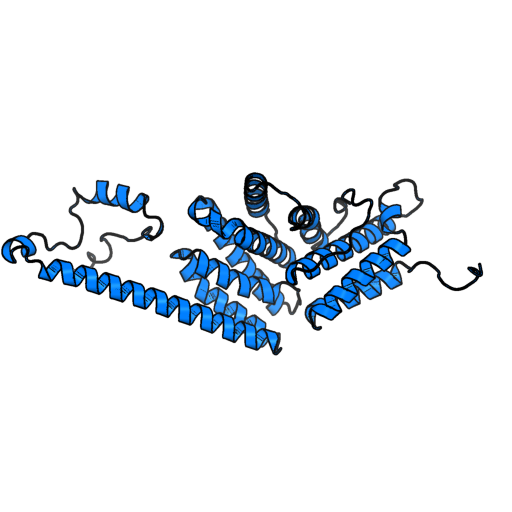0 91.62 83 ILE A C 1
ATOM 651 O O . ILE A 1 83 ? 9.848 7.213 -2.904 1.00 91.62 83 ILE A O 1
ATOM 655 N N . SER A 1 84 ? 9.384 8.020 -4.945 1.00 91.19 84 SER A N 1
ATOM 656 C CA . SER A 1 84 ? 9.339 9.421 -4.517 1.00 91.19 84 SER A CA 1
ATOM 657 C C . SER A 1 84 ? 8.203 9.678 -3.526 1.00 91.19 84 SER A C 1
ATOM 659 O O . SER A 1 84 ? 8.434 10.298 -2.490 1.00 91.19 84 SER A O 1
ATOM 661 N N . PHE A 1 85 ? 7.003 9.156 -3.790 1.00 86.94 85 PHE A N 1
ATOM 662 C CA . PHE A 1 85 ? 5.851 9.321 -2.898 1.00 86.94 85 PHE A CA 1
ATOM 663 C C . PHE A 1 85 ? 6.018 8.603 -1.561 1.00 86.94 85 PHE A C 1
ATOM 665 O O . PHE A 1 85 ? 5.704 9.186 -0.525 1.00 86.94 85 PHE A O 1
ATOM 672 N N . ASP A 1 86 ? 6.560 7.384 -1.569 1.00 84.94 86 ASP A N 1
ATOM 673 C CA . ASP A 1 86 ? 6.847 6.611 -0.357 1.00 84.94 86 ASP A CA 1
ATOM 674 C C . ASP A 1 86 ? 7.782 7.392 0.594 1.00 84.94 86 ASP A C 1
ATOM 676 O O . ASP A 1 86 ? 7.693 7.250 1.814 1.00 84.94 86 ASP A O 1
ATOM 680 N N . LEU A 1 87 ? 8.653 8.251 0.045 1.00 86.56 87 LEU A N 1
ATOM 681 C CA . LEU A 1 87 ? 9.624 9.055 0.794 1.00 86.56 87 LEU A CA 1
ATOM 682 C C . LEU A 1 87 ? 9.241 10.527 0.980 1.00 86.56 87 LEU A C 1
ATOM 684 O O . LEU A 1 87 ? 9.964 11.247 1.668 1.00 86.56 87 LEU A O 1
ATOM 688 N N . GLY A 1 88 ? 8.144 10.991 0.376 1.00 86.25 88 GLY A N 1
ATOM 689 C CA . GLY A 1 88 ? 7.791 12.414 0.359 1.00 86.25 88 GLY A CA 1
ATOM 690 C C . GLY A 1 88 ? 8.845 13.292 -0.332 1.00 86.25 88 GLY A C 1
ATOM 691 O O . GLY A 1 88 ? 9.053 14.436 0.068 1.00 86.25 88 GLY A O 1
ATOM 692 N N . LEU A 1 89 ? 9.544 12.748 -1.330 1.00 89.38 89 LEU A N 1
ATOM 693 C CA . LEU A 1 89 ? 10.585 13.436 -2.094 1.00 89.38 89 LEU A CA 1
ATOM 694 C C . LEU A 1 89 ? 10.081 13.836 -3.481 1.00 89.38 89 LEU A C 1
ATOM 696 O O . LEU A 1 89 ? 9.085 13.317 -3.984 1.00 89.38 89 LEU A O 1
ATOM 700 N N . THR A 1 90 ? 10.817 14.732 -4.134 1.00 88.50 90 THR A N 1
ATOM 701 C CA . THR A 1 90 ? 10.553 15.099 -5.526 1.00 88.50 90 THR A CA 1
ATOM 702 C C . THR A 1 90 ? 10.821 13.929 -6.474 1.00 88.50 90 THR A C 1
ATOM 704 O O . THR A 1 90 ? 11.560 12.982 -6.170 1.00 88.50 90 THR A O 1
ATOM 707 N N . ARG A 1 91 ? 10.193 13.982 -7.648 1.00 89.25 91 ARG A N 1
ATOM 708 C CA . ARG A 1 91 ? 10.362 13.014 -8.737 1.00 89.25 91 ARG A CA 1
ATOM 709 C C . ARG A 1 91 ? 10.985 13.683 -9.959 1.00 89.25 91 ARG A C 1
ATOM 711 O O . ARG A 1 91 ? 11.007 14.908 -10.048 1.00 89.25 91 ARG A O 1
ATOM 718 N N . VAL A 1 92 ? 11.480 12.877 -10.893 1.00 90.06 92 VAL A N 1
ATOM 719 C CA . VAL A 1 92 ? 11.961 13.364 -12.191 1.00 90.06 92 VAL A CA 1
ATOM 720 C C . VAL A 1 92 ? 10.844 13.157 -13.209 1.00 90.06 92 VAL A C 1
ATOM 722 O O . VAL A 1 92 ? 10.436 12.023 -13.456 1.00 90.06 92 VAL A O 1
ATOM 725 N N . SER A 1 93 ? 10.348 14.250 -13.781 1.00 82.31 93 SER A N 1
ATOM 726 C CA . SER A 1 93 ? 9.348 14.256 -14.851 1.00 82.31 93 SER A CA 1
ATOM 727 C C . SER A 1 93 ? 9.963 14.686 -16.182 1.00 82.31 93 SER A C 1
ATOM 729 O O . SER A 1 93 ? 10.982 15.383 -16.220 1.00 82.31 93 SER A O 1
ATOM 731 N N . PHE A 1 94 ? 9.348 14.258 -17.283 1.00 79.94 94 PHE A N 1
ATOM 732 C CA . PHE A 1 94 ? 9.689 14.751 -18.621 1.00 79.94 94 PHE A CA 1
ATOM 733 C C . PHE A 1 94 ? 8.895 16.028 -18.931 1.00 79.94 94 PHE A C 1
ATOM 735 O O . PHE A 1 94 ? 7.793 16.213 -18.420 1.00 79.94 94 PHE A O 1
ATOM 742 N N . GLN A 1 95 ? 9.439 16.918 -19.770 1.00 66.62 95 GLN A N 1
ATOM 743 C CA . GLN A 1 95 ? 8.736 18.155 -20.156 1.00 66.62 95 GLN A CA 1
ATOM 744 C C . GLN A 1 95 ? 7.475 17.873 -20.990 1.00 66.62 95 GLN A C 1
ATOM 746 O O . GLN A 1 95 ? 6.471 18.558 -20.824 1.00 66.62 95 GLN A O 1
ATOM 751 N N . ASP A 1 96 ? 7.508 16.822 -21.815 1.00 62.22 96 ASP A N 1
ATOM 752 C CA . ASP A 1 96 ? 6.387 16.357 -22.636 1.00 62.22 96 ASP A CA 1
ATOM 753 C C . ASP A 1 96 ? 5.666 15.170 -21.970 1.00 62.22 96 ASP A C 1
ATOM 755 O O . ASP A 1 96 ? 5.451 14.133 -22.595 1.00 62.22 96 ASP A O 1
ATOM 759 N N . GLU A 1 97 ? 5.281 15.282 -20.693 1.00 57.50 97 GLU A N 1
ATOM 760 C CA . GLU A 1 97 ? 4.439 14.289 -19.990 1.00 57.50 97 GLU A CA 1
ATOM 761 C C . GLU A 1 97 ? 2.988 14.245 -20.524 1.00 57.50 97 GLU A C 1
ATOM 763 O O . GLU A 1 97 ? 2.019 14.078 -19.783 1.00 57.50 97 GLU A O 1
ATOM 768 N N . GLY A 1 98 ? 2.816 14.349 -21.843 1.00 50.72 98 GLY A N 1
ATOM 769 C CA . GLY A 1 98 ? 1.627 13.869 -22.521 1.00 50.72 98 GLY A CA 1
ATOM 770 C C . GLY A 1 98 ? 1.542 12.369 -22.292 1.00 50.72 98 GLY A C 1
ATOM 771 O O . GLY A 1 98 ? 2.173 11.609 -23.015 1.00 50.72 98 GLY A O 1
ATOM 772 N N . SER A 1 99 ? 0.824 11.991 -21.228 1.00 50.72 99 SER A N 1
ATOM 773 C CA . SER A 1 99 ? 0.370 10.652 -20.852 1.00 50.72 99 SER A CA 1
ATOM 774 C C . SER A 1 99 ? 0.657 9.635 -21.951 1.00 50.72 99 SER A C 1
ATOM 776 O O . SER A 1 99 ? -0.022 9.638 -22.975 1.00 50.72 99 SER A O 1
ATOM 778 N N . VAL A 1 100 ? 1.678 8.788 -21.780 1.00 51.00 100 VAL A N 1
ATOM 779 C CA . VAL A 1 100 ? 1.689 7.515 -22.501 1.00 51.00 100 VAL A CA 1
ATOM 780 C C . VAL A 1 100 ? 0.604 6.710 -21.797 1.00 51.00 100 VAL A C 1
ATOM 782 O O . VAL A 1 100 ? 0.865 6.217 -20.693 1.00 51.00 100 VAL A O 1
ATOM 785 N N . PRO A 1 101 ? -0.630 6.600 -22.335 1.00 50.88 101 PRO A N 1
ATOM 786 C CA . PRO A 1 101 ? -1.533 5.608 -21.800 1.00 50.88 101 PRO A CA 1
ATOM 787 C C . PRO A 1 101 ? -0.793 4.277 -21.917 1.00 50.88 101 PRO A C 1
ATOM 789 O O . PRO A 1 101 ? -0.157 4.026 -22.949 1.00 50.88 101 PRO A O 1
ATOM 792 N N . PRO A 1 102 ? -0.802 3.436 -20.874 1.00 54.91 102 PRO A N 1
ATOM 793 C CA . PRO A 1 102 ? -0.235 2.119 -21.018 1.00 54.91 102 PRO A CA 1
ATOM 794 C C . PRO A 1 102 ? -0.882 1.474 -22.241 1.00 54.91 102 PRO A C 1
ATOM 796 O O . PRO A 1 102 ? -2.103 1.373 -22.316 1.00 54.91 102 PRO A O 1
ATOM 799 N N . SER A 1 103 ? -0.052 1.135 -23.226 1.00 54.84 103 SER A N 1
ATOM 800 C CA . SER A 1 103 ? -0.470 0.488 -24.461 1.00 54.84 103 SER A CA 1
ATOM 801 C C . SER A 1 103 ? -1.453 -0.628 -24.117 1.00 54.84 103 SER A C 1
ATOM 803 O O . SER A 1 103 ? -1.109 -1.514 -23.329 1.00 54.84 103 SER A O 1
ATOM 805 N N . GLU A 1 104 ? -2.646 -0.636 -24.724 1.00 52.66 104 GLU A N 1
ATOM 806 C CA . GLU A 1 104 ? -3.633 -1.731 -24.586 1.00 52.66 104 GLU A CA 1
ATOM 807 C C . GLU A 1 104 ? -3.017 -3.110 -24.916 1.00 52.66 104 GLU A C 1
ATOM 809 O O . GLU A 1 104 ? -3.577 -4.167 -24.638 1.00 52.66 104 GLU A O 1
ATOM 814 N N . LYS A 1 105 ? -1.824 -3.101 -25.521 1.00 53.56 105 LYS A N 1
ATOM 815 C CA . LYS A 1 105 ? -1.009 -4.254 -25.887 1.00 53.56 105 LYS A CA 1
ATOM 816 C C . LYS A 1 105 ? -0.221 -4.866 -24.726 1.00 53.56 105 LYS A C 1
ATOM 818 O O . LYS A 1 105 ? 0.379 -5.925 -24.934 1.00 53.56 105 LYS A O 1
ATOM 823 N N . PHE A 1 106 ? -0.169 -4.261 -23.535 1.00 57.59 106 PHE A N 1
ATOM 824 C CA . PHE A 1 106 ? 0.480 -4.921 -22.401 1.00 57.59 106 PHE A CA 1
ATOM 825 C C . PHE A 1 106 ? -0.341 -6.142 -21.981 1.00 57.59 106 PHE A C 1
ATOM 827 O O . PHE A 1 106 ? -1.503 -6.042 -21.610 1.00 57.59 106 PHE A O 1
ATOM 834 N N . LYS A 1 107 ? 0.273 -7.323 -22.057 1.00 57.00 107 LYS A N 1
ATOM 835 C CA . LYS A 1 107 ? -0.312 -8.579 -21.579 1.00 57.00 107 LYS A CA 1
ATOM 836 C C . LYS A 1 107 ? 0.270 -8.930 -20.208 1.00 57.00 107 LYS A C 1
ATOM 838 O O . LYS A 1 107 ? 1.458 -8.709 -19.969 1.00 57.00 107 LYS A O 1
ATOM 843 N N . GLY A 1 108 ? -0.548 -9.531 -19.345 1.00 65.44 108 GLY A N 1
ATOM 844 C CA . GLY A 1 108 ? -0.155 -9.986 -18.004 1.00 65.44 108 GLY A CA 1
ATOM 845 C C . GLY A 1 108 ? -0.145 -8.879 -16.943 1.00 65.44 108 GLY A C 1
ATOM 846 O O . GLY A 1 108 ? -0.594 -7.765 -17.194 1.00 65.44 108 GLY A O 1
ATOM 847 N N . TYR A 1 109 ? 0.410 -9.181 -15.764 1.00 65.62 109 TYR A N 1
ATOM 848 C CA . TYR A 1 109 ? 0.324 -8.357 -14.541 1.00 65.62 109 TYR A CA 1
ATOM 849 C C . TYR A 1 109 ? 0.844 -6.918 -14.676 1.00 65.62 109 TYR A C 1
ATOM 851 O O . TYR A 1 109 ? 0.444 -6.020 -13.938 1.00 65.62 109 TYR A O 1
ATOM 859 N N . ALA A 1 110 ? 1.766 -6.681 -15.615 1.00 67.44 110 ALA A N 1
ATOM 860 C CA . ALA A 1 110 ? 2.303 -5.347 -15.860 1.00 67.44 110 ALA A CA 1
ATOM 861 C C . ALA A 1 110 ? 1.225 -4.381 -16.376 1.00 67.44 110 ALA A C 1
ATOM 863 O O . ALA A 1 110 ? 1.310 -3.189 -16.107 1.00 67.44 110 ALA A O 1
ATOM 864 N N . HIS A 1 111 ? 0.204 -4.881 -17.081 1.00 73.50 111 HIS A N 1
ATOM 865 C CA . HIS A 1 111 ? -0.876 -4.048 -17.600 1.00 73.50 111 HIS A CA 1
ATOM 866 C C . HIS A 1 111 ? -1.711 -3.436 -16.475 1.00 73.50 111 HIS A C 1
ATOM 868 O O . HIS A 1 111 ? -1.876 -2.219 -16.448 1.00 73.50 111 HIS A O 1
ATOM 874 N N . GLY A 1 112 ? -2.204 -4.234 -15.519 1.00 74.25 112 GLY A N 1
ATOM 875 C CA . GLY A 1 112 ? -3.035 -3.696 -14.443 1.00 74.25 112 GLY A CA 1
ATOM 876 C C . GLY A 1 112 ? -2.262 -2.740 -13.542 1.00 74.25 112 GLY A C 1
ATOM 877 O O . GLY A 1 112 ? -2.766 -1.659 -13.245 1.00 74.25 112 GLY A O 1
ATOM 878 N N . VAL A 1 113 ? -1.007 -3.047 -13.203 1.00 79.38 113 VAL A N 1
ATOM 879 C CA . VAL A 1 113 ? -0.171 -2.144 -12.389 1.00 79.38 113 VAL A CA 1
ATOM 880 C C . VAL A 1 113 ? 0.119 -0.828 -13.122 1.00 79.38 113 VAL A C 1
ATOM 882 O O . VAL A 1 113 ? 0.002 0.242 -12.526 1.00 79.38 113 VAL A O 1
ATOM 885 N N . LEU A 1 114 ? 0.440 -0.868 -14.420 1.00 80.25 114 LEU A N 1
ATOM 886 C CA . LEU A 1 114 ? 0.674 0.353 -15.200 1.00 80.25 114 LEU A CA 1
ATOM 887 C C . LEU A 1 114 ? -0.624 1.124 -15.485 1.00 80.25 114 LEU A C 1
ATOM 889 O O . LEU A 1 114 ? -0.587 2.347 -15.561 1.00 80.25 114 LEU A O 1
ATOM 893 N N . SER A 1 115 ? -1.785 0.461 -15.547 1.00 80.56 115 SER A N 1
ATOM 894 C CA . SER A 1 115 ? -3.098 1.125 -15.673 1.00 80.56 115 SER A CA 1
ATOM 895 C C . SER A 1 115 ? -3.431 2.046 -14.493 1.00 80.56 115 SER A C 1
ATOM 897 O O . SER A 1 115 ? -4.262 2.948 -14.611 1.00 80.56 115 SER A O 1
ATOM 899 N N . LEU A 1 116 ? -2.774 1.834 -13.350 1.00 80.88 116 LEU A N 1
ATOM 900 C CA . LEU A 1 116 ? -2.908 2.652 -12.149 1.00 80.88 116 LEU A CA 1
ATOM 901 C C . LEU A 1 116 ? -1.950 3.855 -12.136 1.00 80.88 116 LEU A C 1
ATOM 903 O O . LEU A 1 116 ? -2.077 4.728 -11.275 1.00 80.88 116 LEU A O 1
ATOM 907 N N . TRP A 1 117 ? -1.005 3.935 -13.079 1.00 81.31 117 TRP A N 1
ATOM 908 C CA . TRP A 1 117 ? -0.035 5.028 -13.145 1.00 81.31 117 TRP A CA 1
ATOM 909 C C . TRP A 1 117 ? -0.670 6.408 -13.376 1.00 81.31 117 TRP A C 1
ATOM 911 O O . TRP A 1 117 ? -0.349 7.293 -12.587 1.00 81.31 117 TRP A O 1
ATOM 921 N N . PRO A 1 118 ? -1.595 6.626 -14.340 1.00 78.25 118 PRO A N 1
ATOM 922 C CA . PRO A 1 118 ? -2.166 7.960 -14.571 1.00 78.25 118 PRO A CA 1
ATOM 923 C C . PRO A 1 118 ? -2.865 8.519 -13.328 1.00 78.25 118 PRO A C 1
ATOM 925 O O . PRO A 1 118 ? -2.737 9.690 -12.993 1.00 78.25 118 PRO A O 1
ATOM 928 N N . ILE A 1 119 ? -3.548 7.635 -12.601 1.00 81.19 119 ILE A N 1
ATOM 929 C CA . ILE A 1 119 ? -4.202 7.944 -11.329 1.00 81.19 119 ILE A CA 1
ATOM 930 C C . ILE A 1 119 ? -3.162 8.260 -10.255 1.00 81.19 119 ILE A C 1
ATOM 932 O O . ILE A 1 119 ? -3.320 9.192 -9.484 1.00 81.19 119 ILE A O 1
ATOM 936 N N . SER A 1 120 ? -2.078 7.491 -10.188 1.00 82.69 120 SER A N 1
ATOM 937 C CA . SER A 1 120 ? -0.997 7.778 -9.245 1.00 82.69 120 SER A CA 1
ATOM 938 C C . SER A 1 120 ? -0.365 9.143 -9.538 1.00 82.69 120 SER A C 1
ATOM 940 O O . SER A 1 120 ? -0.080 9.891 -8.613 1.00 82.69 120 SER A O 1
ATOM 942 N N . ALA A 1 121 ? -0.160 9.479 -10.813 1.00 80.50 121 ALA A N 1
ATOM 943 C CA . ALA A 1 121 ? 0.423 10.746 -11.235 1.00 80.50 121 ALA A CA 1
ATOM 944 C C . ALA A 1 121 ? -0.501 11.936 -10.937 1.00 80.50 121 ALA A C 1
ATOM 946 O O . ALA A 1 121 ? -0.017 12.978 -10.503 1.00 80.50 121 ALA A O 1
ATOM 947 N N . SER A 1 122 ? -1.825 11.782 -11.084 1.00 78.12 122 SER A N 1
ATOM 948 C CA . SER A 1 122 ? -2.762 12.846 -10.704 1.00 78.12 122 SER A CA 1
ATOM 949 C C . SER A 1 122 ? -2.701 13.154 -9.208 1.00 78.12 122 SER A C 1
ATOM 951 O O . SER A 1 122 ? -2.901 14.301 -8.825 1.00 78.12 122 SER A O 1
ATOM 953 N N . LEU A 1 123 ? -2.331 12.185 -8.367 1.00 77.00 123 LEU A N 1
ATOM 954 C CA . LEU A 1 123 ? -2.169 12.369 -6.924 1.00 77.00 123 LEU A CA 1
ATOM 955 C C . LEU A 1 123 ? -0.879 13.082 -6.506 1.00 77.00 123 LEU A C 1
ATOM 957 O O . LEU A 1 123 ? -0.639 13.170 -5.300 1.00 77.00 123 LEU A O 1
ATOM 961 N N . ASP A 1 124 ? -0.062 13.590 -7.427 1.00 77.31 124 ASP A N 1
ATOM 962 C CA . ASP A 1 124 ? 1.121 14.371 -7.063 1.00 77.31 124 ASP A CA 1
ATOM 963 C C . ASP A 1 124 ? 0.751 15.508 -6.085 1.00 77.31 124 ASP A C 1
ATOM 965 O O . 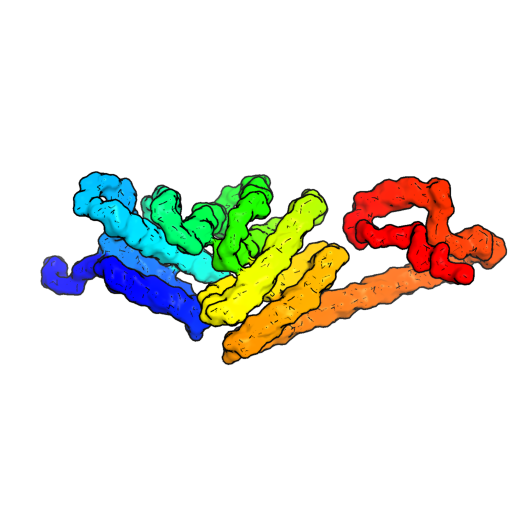ASP A 1 124 ? -0.205 16.245 -6.338 1.00 77.31 124 ASP A O 1
ATOM 969 N N . PRO A 1 125 ? 1.445 15.651 -4.938 1.00 68.94 125 PRO A N 1
ATOM 970 C CA . PRO A 1 125 ? 1.234 16.768 -4.019 1.00 68.94 125 PRO A CA 1
ATOM 971 C C . PRO A 1 125 ? 1.383 18.151 -4.660 1.00 68.94 125 PRO A C 1
ATOM 973 O O . PRO A 1 125 ? 0.839 19.108 -4.118 1.00 68.94 125 PRO A O 1
ATOM 976 N N . ALA A 1 126 ? 2.116 18.260 -5.772 1.00 69.81 126 ALA A N 1
ATOM 977 C CA . ALA A 1 126 ? 2.253 19.499 -6.530 1.00 69.81 126 ALA A CA 1
ATOM 978 C C . ALA A 1 126 ? 1.006 19.854 -7.360 1.00 69.81 126 ALA A C 1
ATOM 980 O O . ALA A 1 126 ? 0.880 21.000 -7.786 1.00 69.81 126 ALA A O 1
ATOM 981 N N . ASN A 1 127 ? 0.093 18.905 -7.591 1.00 72.50 127 ASN A N 1
ATOM 982 C CA . ASN A 1 127 ? -1.155 19.174 -8.295 1.00 72.50 127 ASN A CA 1
ATOM 983 C C . ASN A 1 127 ? -2.170 19.786 -7.320 1.00 72.50 127 ASN A C 1
ATOM 985 O O . ASN A 1 127 ? -2.522 19.174 -6.307 1.00 72.50 127 ASN A O 1
ATOM 989 N N . GLU A 1 128 ? -2.668 20.977 -7.646 1.00 61.28 128 GLU A N 1
ATOM 990 C CA . GLU A 1 128 ? -3.809 21.604 -6.974 1.00 61.28 128 GLU A CA 1
ATOM 991 C C . GLU A 1 128 ? -5.098 20.863 -7.373 1.00 61.28 128 GLU A C 1
ATOM 993 O O . GLU A 1 128 ? -5.852 21.319 -8.224 1.00 61.28 128 GLU A O 1
ATOM 998 N N . ASN A 1 129 ? -5.324 19.668 -6.822 1.00 60.72 129 ASN A N 1
ATOM 999 C CA . ASN A 1 129 ? -6.591 18.961 -7.013 1.00 60.72 129 ASN A CA 1
ATOM 1000 C C . ASN A 1 129 ? -7.586 19.369 -5.925 1.00 60.72 129 ASN A C 1
ATOM 1002 O O . ASN A 1 129 ? -7.289 19.240 -4.731 1.00 60.72 129 ASN A O 1
ATOM 1006 N N . ASP A 1 130 ? -8.785 19.773 -6.336 1.00 59.97 130 ASP A N 1
ATOM 1007 C CA . ASP A 1 130 ? -9.905 20.014 -5.432 1.00 59.97 130 ASP A CA 1
ATOM 1008 C C . ASP A 1 130 ? -10.348 18.703 -4.750 1.00 59.97 130 ASP A C 1
ATOM 1010 O O . ASP A 1 130 ? -10.310 17.611 -5.326 1.00 59.97 130 ASP A O 1
ATOM 1014 N N . GLY A 1 131 ? -10.766 18.786 -3.482 1.00 61.72 131 GLY A N 1
ATOM 1015 C CA . GLY A 1 131 ? -11.116 17.609 -2.670 1.00 61.72 131 GLY A CA 1
ATOM 1016 C C . GLY A 1 131 ? -12.268 16.758 -3.233 1.00 61.72 131 GLY A C 1
ATOM 1017 O O . GLY A 1 131 ? -12.349 15.565 -2.936 1.00 61.72 131 GLY A O 1
ATOM 1018 N N . GLU A 1 132 ? -13.130 17.342 -4.068 1.00 63.28 132 GLU A N 1
ATOM 1019 C CA . GLU A 1 132 ? -14.263 16.665 -4.714 1.00 63.28 132 GLU A CA 1
ATOM 1020 C C . GLU A 1 132 ? -13.811 15.723 -5.847 1.00 63.28 132 GLU A C 1
ATOM 1022 O O . GLU A 1 132 ? -14.257 14.571 -5.918 1.00 63.28 132 GLU A O 1
ATOM 1027 N N . ASP A 1 133 ? -12.824 16.143 -6.644 1.00 76.50 133 ASP A N 1
ATOM 1028 C CA . ASP A 1 133 ? -12.194 15.312 -7.679 1.00 76.50 133 ASP A CA 1
ATOM 1029 C C . ASP A 1 133 ? -11.441 14.123 -7.068 1.00 76.50 133 ASP A C 1
ATOM 1031 O O . ASP A 1 133 ? -11.401 13.022 -7.628 1.00 76.50 133 ASP A O 1
ATOM 1035 N N . LEU A 1 134 ? -10.880 14.308 -5.870 1.00 80.75 134 LEU A N 1
ATOM 1036 C CA . LEU A 1 134 ? -10.204 13.235 -5.150 1.00 80.75 134 LEU A CA 1
ATOM 1037 C C . LEU A 1 134 ? -11.188 12.159 -4.665 1.00 80.75 134 LEU A C 1
ATOM 1039 O O . LEU A 1 134 ? -10.874 10.971 -4.757 1.00 80.75 134 LEU A O 1
ATOM 1043 N N . ASN A 1 135 ? -12.376 12.547 -4.190 1.00 82.56 135 ASN A N 1
ATOM 1044 C CA . ASN A 1 135 ? -13.394 11.597 -3.736 1.00 82.56 135 ASN A CA 1
ATOM 1045 C C . ASN A 1 135 ? -13.991 10.792 -4.905 1.00 82.56 135 ASN A C 1
ATOM 1047 O O . ASN A 1 135 ? -14.112 9.568 -4.828 1.00 82.56 135 ASN A O 1
ATOM 1051 N N . SER A 1 136 ? -14.297 11.449 -6.028 1.00 85.31 136 SER A N 1
ATOM 1052 C CA . SER A 1 136 ? -14.793 10.755 -7.226 1.00 85.31 136 SER A CA 1
ATOM 1053 C C . SER A 1 136 ? -13.751 9.774 -7.787 1.00 85.31 136 SER A C 1
ATOM 1055 O O . SER A 1 136 ? -14.076 8.629 -8.120 1.00 85.31 136 SER A O 1
ATOM 1057 N N . THR A 1 137 ? -12.472 10.168 -7.791 1.00 87.44 137 THR A N 1
ATOM 1058 C CA . THR A 1 137 ? -11.355 9.291 -8.170 1.00 87.44 137 THR A CA 1
ATOM 1059 C C . THR A 1 137 ? -11.208 8.114 -7.200 1.00 87.44 137 THR A C 1
ATOM 1061 O O . THR A 1 137 ? -11.010 6.979 -7.636 1.00 87.44 137 THR A O 1
ATOM 1064 N N . PHE A 1 138 ? -11.349 8.351 -5.893 1.00 89.94 138 PHE A N 1
ATOM 1065 C CA . PHE A 1 138 ? -11.294 7.312 -4.864 1.00 89.94 138 PHE A CA 1
ATOM 1066 C C . PHE A 1 138 ? -12.361 6.232 -5.078 1.00 89.94 138 PHE A C 1
ATOM 1068 O O . PHE A 1 138 ? -12.040 5.042 -5.150 1.00 89.94 138 PHE A O 1
ATOM 1075 N N . VAL A 1 139 ? -13.617 6.642 -5.277 1.00 89.38 139 VAL A N 1
ATOM 1076 C CA . VAL A 1 139 ? -14.728 5.721 -5.558 1.00 89.38 139 VAL A CA 1
ATOM 1077 C C . VAL A 1 139 ? -14.501 4.960 -6.868 1.00 89.38 139 VAL A C 1
ATOM 1079 O O . VAL A 1 139 ? -14.720 3.749 -6.917 1.00 89.38 139 VAL A O 1
ATOM 1082 N N . SER A 1 140 ? -14.005 5.631 -7.913 1.00 90.81 140 SER A N 1
ATOM 1083 C CA . SER A 1 140 ? -13.674 5.000 -9.199 1.00 90.81 140 SER A CA 1
ATOM 1084 C C . SER A 1 140 ? -12.627 3.889 -9.054 1.00 90.81 140 SER A C 1
ATOM 1086 O O . SER A 1 140 ? -12.775 2.810 -9.628 1.00 90.81 140 SER A O 1
ATOM 1088 N N . ILE A 1 141 ? -11.591 4.094 -8.233 1.00 91.31 141 ILE A N 1
ATOM 1089 C CA . ILE A 1 141 ? -10.576 3.062 -7.973 1.00 91.31 141 ILE A CA 1
ATOM 1090 C C . ILE A 1 141 ? -11.166 1.890 -7.206 1.00 91.31 141 ILE A C 1
ATOM 1092 O O . ILE A 1 141 ? -10.867 0.753 -7.557 1.00 91.31 141 ILE A O 1
ATOM 1096 N N . LEU A 1 142 ? -11.998 2.139 -6.193 1.00 91.62 142 LEU A N 1
ATOM 1097 C CA . LEU A 1 142 ? -12.646 1.075 -5.419 1.00 91.62 142 LEU A CA 1
ATOM 1098 C C . LEU A 1 142 ? -13.562 0.190 -6.274 1.00 91.62 142 LEU A C 1
ATOM 1100 O O . LEU A 1 142 ? -13.785 -0.966 -5.934 1.00 91.62 142 LEU A O 1
ATOM 1104 N N . GLN A 1 143 ? -14.093 0.717 -7.378 1.00 90.12 143 GLN A N 1
ATOM 1105 C CA . GLN A 1 143 ? -14.931 -0.039 -8.311 1.00 90.12 143 GLN A CA 1
ATOM 1106 C C . GLN A 1 143 ? -14.131 -0.930 -9.269 1.00 90.12 143 GLN A C 1
ATOM 1108 O O . GLN A 1 143 ? -14.708 -1.832 -9.878 1.00 90.12 143 GLN A O 1
ATOM 1113 N N . LYS A 1 144 ? -12.821 -0.702 -9.428 1.00 88.88 144 LYS A N 1
ATOM 1114 C CA . LYS A 1 144 ? -11.984 -1.550 -10.284 1.00 88.88 144 LYS A CA 1
ATOM 1115 C C . LYS A 1 144 ? -11.814 -2.928 -9.651 1.00 88.88 144 LYS A C 1
ATOM 1117 O O . LYS A 1 144 ? -11.520 -3.041 -8.464 1.00 88.88 144 LYS A O 1
ATOM 1122 N N . VAL A 1 145 ? -11.949 -3.970 -10.465 1.00 88.50 145 VAL A N 1
ATOM 1123 C CA . VAL A 1 145 ? -11.751 -5.359 -10.041 1.00 88.50 145 VAL A CA 1
ATOM 1124 C C . VAL A 1 145 ? -10.486 -5.889 -10.696 1.00 88.50 145 VAL A C 1
ATOM 1126 O O . VAL A 1 145 ? -10.394 -5.943 -11.923 1.00 88.50 145 VAL A O 1
ATOM 1129 N N . TYR A 1 146 ? -9.523 -6.283 -9.869 1.00 89.56 146 TYR A N 1
ATOM 1130 C CA . TYR A 1 146 ? -8.295 -6.938 -10.303 1.00 89.56 146 TYR A CA 1
ATOM 1131 C C . TYR A 1 146 ? -8.297 -8.396 -9.853 1.00 89.56 146 TYR A C 1
ATOM 1133 O O . TYR A 1 146 ? -8.766 -8.718 -8.764 1.00 89.56 146 TYR A O 1
ATOM 1141 N N . THR A 1 147 ? -7.777 -9.282 -10.699 1.00 87.50 147 THR A N 1
ATOM 1142 C CA . THR A 1 147 ? -7.747 -10.732 -10.441 1.00 87.50 147 THR A CA 1
ATOM 1143 C C . THR A 1 147 ? -6.396 -11.223 -9.945 1.00 87.50 147 THR A C 1
ATOM 1145 O O . THR A 1 147 ? -6.292 -12.352 -9.479 1.00 87.50 147 THR A O 1
ATOM 1148 N N . HIS A 1 148 ? -5.347 -10.417 -10.097 1.00 89.31 148 HIS A N 1
ATOM 1149 C CA . HIS A 1 148 ? -3.979 -10.826 -9.817 1.00 89.31 148 HIS A CA 1
ATOM 1150 C C . HIS A 1 148 ? -3.425 -10.116 -8.587 1.00 89.31 148 HIS A C 1
ATOM 1152 O O . HIS A 1 148 ? -3.587 -8.906 -8.426 1.00 89.31 148 HIS A O 1
ATOM 1158 N N . GLU A 1 149 ? -2.712 -10.859 -7.744 1.00 93.00 149 GLU A N 1
ATOM 1159 C CA . GLU A 1 149 ? -2.241 -10.396 -6.438 1.00 93.00 149 GLU A CA 1
ATOM 1160 C C . GLU A 1 149 ? -1.395 -9.108 -6.514 1.00 93.00 149 GLU A C 1
ATOM 1162 O O . GLU A 1 149 ? -1.622 -8.204 -5.704 1.00 93.00 149 GLU A O 1
ATOM 1167 N N . PRO A 1 150 ? -0.465 -8.930 -7.482 1.00 90.88 150 PRO A N 1
ATOM 1168 C CA . PRO A 1 150 ? 0.306 -7.689 -7.598 1.00 90.88 150 PRO A CA 1
ATOM 1169 C C . PRO A 1 150 ? -0.555 -6.456 -7.905 1.00 90.88 150 PRO A C 1
ATOM 1171 O O . PRO A 1 150 ? -0.254 -5.358 -7.433 1.00 90.88 150 PRO A O 1
ATOM 1174 N N . GLU A 1 151 ? -1.621 -6.635 -8.687 1.00 90.94 151 GLU A N 1
ATOM 1175 C CA . GLU A 1 151 ? -2.545 -5.571 -9.091 1.00 90.94 151 GLU A CA 1
ATOM 1176 C C . GLU A 1 151 ? -3.477 -5.194 -7.936 1.00 90.94 151 GLU A C 1
ATOM 1178 O O . GLU A 1 151 ? -3.665 -4.009 -7.664 1.00 90.94 151 GLU A O 1
ATOM 1183 N N . ILE A 1 152 ? -3.975 -6.190 -7.196 1.00 94.50 152 ILE A N 1
ATOM 1184 C CA . ILE A 1 152 ? -4.760 -5.976 -5.973 1.00 94.50 152 ILE A CA 1
ATOM 1185 C C . ILE A 1 152 ? -3.919 -5.202 -4.953 1.00 94.50 152 ILE A C 1
ATOM 1187 O O . ILE A 1 152 ? -4.349 -4.167 -4.453 1.00 94.50 152 ILE A O 1
ATOM 1191 N N . LEU A 1 153 ? -2.670 -5.615 -4.701 1.00 94.44 153 LEU A N 1
ATOM 1192 C CA . LEU A 1 153 ? -1.777 -4.888 -3.792 1.00 94.44 153 LEU A CA 1
ATOM 1193 C C . LEU A 1 153 ? -1.462 -3.464 -4.271 1.00 94.44 153 LEU A C 1
ATOM 1195 O O . LEU A 1 153 ? -1.292 -2.559 -3.454 1.00 94.44 153 LEU A O 1
ATOM 1199 N N . ALA A 1 154 ? -1.346 -3.249 -5.582 1.00 91.94 154 ALA A N 1
ATOM 1200 C CA . ALA A 1 154 ? -1.187 -1.922 -6.170 1.00 91.94 154 ALA A CA 1
ATOM 1201 C C . ALA A 1 154 ? -2.419 -1.036 -5.918 1.00 91.94 154 ALA A C 1
ATOM 1203 O O . ALA A 1 154 ? -2.273 0.112 -5.493 1.00 91.94 154 ALA A O 1
ATOM 1204 N N . GLN A 1 155 ? -3.619 -1.585 -6.108 1.00 94.00 155 GLN A N 1
ATOM 1205 C CA . GLN A 1 155 ? -4.884 -0.916 -5.817 1.00 94.00 155 GLN A CA 1
ATOM 1206 C C . GLN A 1 155 ? -5.016 -0.588 -4.323 1.00 94.00 155 GLN A C 1
ATOM 1208 O O . GLN A 1 155 ? -5.298 0.561 -3.981 1.00 94.00 155 GLN A O 1
ATOM 1213 N N . CYS A 1 156 ? -4.741 -1.549 -3.431 1.00 95.44 156 CYS A N 1
ATOM 1214 C CA . CYS A 1 156 ? -4.742 -1.333 -1.983 1.00 95.44 156 CYS A CA 1
ATOM 1215 C C . CYS A 1 156 ? -3.802 -0.191 -1.595 1.00 95.44 156 CYS A C 1
ATOM 1217 O O . CYS A 1 156 ? -4.194 0.682 -0.828 1.00 95.44 156 CYS A O 1
ATOM 1219 N N . ASN A 1 157 ? -2.580 -0.160 -2.138 1.00 92.81 157 ASN A N 1
ATOM 1220 C CA . ASN A 1 157 ? -1.619 0.900 -1.835 1.00 92.81 157 ASN A CA 1
ATOM 1221 C C . ASN A 1 157 ? -2.168 2.288 -2.200 1.00 92.81 157 ASN A C 1
ATOM 1223 O O . ASN A 1 157 ? -2.059 3.216 -1.403 1.00 92.81 157 ASN A O 1
ATOM 1227 N N . LEU A 1 158 ? -2.816 2.430 -3.361 1.00 91.44 158 LEU A N 1
ATOM 1228 C CA . LEU A 1 158 ? -3.432 3.698 -3.762 1.00 91.44 158 LEU A CA 1
ATOM 1229 C C . LEU A 1 158 ? -4.605 4.093 -2.872 1.00 91.44 158 LEU A C 1
ATOM 1231 O O . LEU A 1 158 ? -4.660 5.238 -2.427 1.00 91.44 158 LEU A O 1
ATOM 1235 N N . VAL A 1 159 ? -5.499 3.154 -2.563 1.00 93.06 159 VAL A N 1
ATOM 1236 C CA . VAL A 1 159 ? -6.632 3.391 -1.658 1.00 93.06 159 VAL A CA 1
ATOM 1237 C C . VAL A 1 159 ? -6.134 3.805 -0.274 1.00 93.06 159 VAL A C 1
ATOM 1239 O O . VAL A 1 159 ? -6.599 4.804 0.261 1.00 93.06 159 VAL A O 1
ATOM 1242 N N . LEU A 1 160 ? -5.124 3.127 0.277 1.00 92.56 160 LEU A N 1
ATOM 1243 C CA . LEU A 1 160 ? -4.493 3.482 1.554 1.00 92.56 160 LEU A CA 1
ATOM 1244 C C . LEU A 1 160 ? -3.836 4.873 1.509 1.00 92.56 160 LEU A C 1
ATOM 1246 O O . LEU A 1 160 ? -3.936 5.644 2.465 1.00 92.56 160 LEU A O 1
ATOM 1250 N N . CYS A 1 161 ? -3.178 5.231 0.404 1.00 87.50 161 CYS A N 1
ATOM 1251 C CA . CYS A 1 161 ? -2.626 6.571 0.199 1.00 87.50 161 CYS A CA 1
ATOM 1252 C C . CYS A 1 161 ? -3.717 7.648 0.156 1.00 87.50 161 CYS A C 1
ATOM 1254 O O . CYS A 1 161 ? -3.588 8.668 0.832 1.00 87.50 161 CYS A O 1
ATOM 1256 N N . MET A 1 162 ? -4.800 7.418 -0.586 1.00 88.50 162 MET A N 1
ATOM 1257 C CA . MET A 1 162 ? -5.931 8.344 -0.662 1.00 88.50 162 MET A CA 1
ATOM 1258 C C . MET A 1 162 ? -6.650 8.478 0.676 1.00 88.50 162 MET A C 1
ATOM 1260 O O . MET A 1 162 ? -6.907 9.594 1.100 1.00 88.50 162 MET A O 1
ATOM 1264 N N . MET A 1 163 ? -6.881 7.373 1.386 1.00 88.75 163 MET A N 1
ATOM 1265 C CA . MET A 1 163 ? -7.473 7.350 2.727 1.00 88.75 163 MET A CA 1
ATOM 1266 C C . MET A 1 163 ? -6.700 8.214 3.724 1.00 88.75 163 MET A C 1
ATOM 1268 O O . MET A 1 163 ? -7.302 8.907 4.536 1.00 88.75 163 MET A O 1
ATOM 1272 N N . ARG A 1 164 ? -5.362 8.230 3.649 1.00 84.75 164 ARG A N 1
ATOM 1273 C CA . ARG A 1 164 ? -4.542 9.120 4.487 1.00 84.75 164 ARG A CA 1
ATOM 1274 C C . ARG A 1 164 ? -4.770 10.599 4.167 1.00 84.75 164 ARG A C 1
ATOM 1276 O O . ARG A 1 164 ? -4.757 11.415 5.082 1.00 84.75 164 ARG A O 1
ATOM 1283 N N . ARG A 1 165 ? -4.993 10.951 2.896 1.00 84.19 165 ARG A N 1
ATOM 1284 C CA . ARG A 1 165 ? -5.277 12.336 2.465 1.00 84.19 165 ARG A CA 1
ATOM 1285 C C . ARG A 1 165 ? -6.720 12.744 2.765 1.00 84.19 165 ARG A C 1
ATOM 1287 O O . ARG A 1 165 ? -6.959 13.859 3.205 1.00 84.19 165 ARG A O 1
ATOM 1294 N N . LEU A 1 166 ? -7.653 11.816 2.585 1.00 84.88 166 LEU A N 1
ATOM 1295 C CA . LEU A 1 166 ? -9.083 11.966 2.852 1.00 84.88 166 LEU A CA 1
ATOM 1296 C C . LEU A 1 166 ? -9.435 11.720 4.325 1.00 84.88 166 LEU A C 1
ATOM 1298 O O . LEU A 1 166 ? -10.609 11.766 4.677 1.00 84.88 166 LEU A O 1
ATOM 1302 N N . HIS A 1 167 ? -8.442 11.507 5.199 1.00 84.31 167 HIS A N 1
ATOM 1303 C CA . HIS A 1 167 ? -8.641 11.259 6.628 1.00 84.31 167 HIS A CA 1
ATOM 1304 C C . HIS A 1 167 ? -9.614 12.256 7.291 1.00 84.31 167 HIS A C 1
ATOM 1306 O O . HIS A 1 167 ? -10.511 11.812 8.007 1.00 84.31 167 HIS A O 1
ATOM 1312 N N . PRO A 1 168 ? -9.513 13.584 7.059 1.00 83.00 168 PRO A N 1
ATOM 1313 C CA . PRO A 1 168 ? -10.451 14.547 7.644 1.00 83.00 168 PRO A CA 1
ATOM 1314 C C . PRO A 1 168 ? -11.905 14.362 7.180 1.00 83.00 168 PRO A C 1
ATOM 1316 O O . PRO A 1 168 ? -12.832 14.769 7.875 1.00 83.00 168 PRO A O 1
ATOM 1319 N N . CYS A 1 169 ? -12.108 13.751 6.013 1.00 81.31 169 CYS A N 1
ATOM 1320 C CA . CYS A 1 169 ? -13.409 13.560 5.383 1.00 81.31 169 CYS A CA 1
ATOM 1321 C C . CYS A 1 169 ? -14.042 12.199 5.701 1.00 81.31 169 CYS A C 1
ATOM 1323 O O . CYS A 1 169 ? -15.229 12.042 5.435 1.00 81.31 169 CYS A O 1
ATOM 1325 N N . LEU A 1 170 ? -13.308 11.250 6.300 1.00 80.88 170 LEU A N 1
ATOM 1326 C CA . LEU A 1 170 ? -13.793 9.886 6.572 1.00 80.88 170 LEU A CA 1
ATOM 1327 C C . LEU A 1 170 ? -15.148 9.800 7.285 1.00 80.88 170 LEU A C 1
ATOM 1329 O O . LEU A 1 170 ? -15.934 8.944 6.890 1.00 80.88 170 LEU A O 1
ATOM 1333 N N . PRO A 1 171 ? -15.483 10.664 8.266 1.00 79.75 171 PRO A N 1
ATOM 1334 C CA . PRO A 1 171 ? -16.799 10.619 8.908 1.00 79.75 171 PRO A CA 1
ATOM 1335 C C . PRO A 1 171 ? -17.979 10.887 7.962 1.00 79.75 171 PRO A C 1
ATOM 1337 O O . PRO A 1 171 ? -19.112 10.587 8.316 1.00 79.75 171 PRO A O 1
ATOM 1340 N N . HIS A 1 172 ? -17.729 11.468 6.786 1.00 82.56 172 HIS A N 1
ATOM 1341 C CA . HIS A 1 172 ? -18.747 11.790 5.783 1.00 82.56 172 HIS A CA 1
ATOM 1342 C C . HIS A 1 172 ? -18.885 10.704 4.710 1.00 82.56 172 HIS A C 1
ATOM 1344 O O . HIS A 1 172 ? -19.685 10.859 3.790 1.00 82.56 172 HIS A O 1
ATOM 1350 N N . PHE A 1 173 ? -18.080 9.640 4.768 1.00 85.12 173 PHE A N 1
ATOM 1351 C CA . PHE A 1 173 ? -18.190 8.548 3.810 1.00 85.12 173 PHE A CA 1
ATOM 1352 C C . PHE A 1 173 ? -19.416 7.696 4.113 1.00 85.12 173 PHE A C 1
ATOM 1354 O O . PHE A 1 173 ? -19.697 7.369 5.264 1.00 85.12 173 PHE A O 1
ATOM 1361 N N . GLU A 1 174 ? -20.124 7.304 3.056 1.00 88.62 174 GLU A N 1
ATOM 1362 C CA . GLU A 1 174 ? -21.200 6.328 3.167 1.00 88.62 174 GLU A CA 1
ATOM 1363 C C . GLU A 1 174 ? -20.654 4.988 3.675 1.00 88.62 174 GLU A C 1
ATOM 1365 O O . GLU A 1 174 ? -19.569 4.553 3.272 1.00 88.62 174 GLU A O 1
ATOM 1370 N N . GLN A 1 175 ? -21.442 4.283 4.490 1.00 88.25 175 GLN A N 1
ATOM 1371 C CA . GLN A 1 175 ? -21.063 2.969 5.020 1.00 88.25 175 GLN A CA 1
ATOM 1372 C C . GLN A 1 175 ? -20.715 1.974 3.898 1.00 88.25 175 GLN A C 1
ATOM 1374 O O . GLN A 1 175 ? -19.734 1.241 3.993 1.00 88.25 175 GLN A O 1
ATOM 1379 N N . SER A 1 176 ? -21.428 2.049 2.768 1.00 90.88 176 SER A N 1
ATOM 1380 C CA . SER A 1 176 ? -21.175 1.238 1.570 1.00 90.88 176 SER A CA 1
ATOM 1381 C C . SER A 1 176 ? -19.751 1.401 1.008 1.00 90.88 176 SER A C 1
ATOM 1383 O O . SER A 1 176 ? -19.176 0.455 0.460 1.00 90.88 176 SER A O 1
ATOM 1385 N N . VAL A 1 177 ? -19.162 2.594 1.142 1.00 91.94 177 VAL A N 1
ATOM 1386 C CA . VAL A 1 177 ? -17.791 2.896 0.717 1.00 91.94 177 VAL A CA 1
ATOM 1387 C C . VAL A 1 177 ? -16.800 2.301 1.711 1.00 91.94 177 VAL A C 1
ATOM 1389 O O . VAL A 1 177 ? -15.825 1.680 1.288 1.00 91.94 177 VAL A O 1
ATOM 1392 N N . ILE A 1 178 ? -17.065 2.429 3.014 1.00 92.00 178 ILE A N 1
ATOM 1393 C CA . ILE A 1 178 ? -16.233 1.834 4.069 1.00 92.00 178 ILE A CA 1
ATOM 1394 C C . ILE A 1 178 ? -16.197 0.308 3.942 1.00 92.00 178 ILE A C 1
ATOM 1396 O O . ILE A 1 178 ? -15.113 -0.275 3.967 1.00 92.00 178 ILE A O 1
ATOM 1400 N N . ASP A 1 179 ? -17.338 -0.336 3.707 1.00 93.31 179 ASP A N 1
ATOM 1401 C CA . ASP A 1 179 ? -17.421 -1.790 3.532 1.00 93.31 179 ASP A CA 1
ATOM 1402 C C . ASP A 1 179 ? -16.591 -2.263 2.328 1.00 93.31 179 ASP A C 1
ATOM 1404 O O . ASP A 1 179 ? -15.853 -3.248 2.410 1.00 93.31 179 ASP A O 1
ATOM 1408 N N . ARG A 1 180 ? -16.634 -1.518 1.214 1.00 95.25 180 ARG A N 1
ATOM 1409 C CA . ARG A 1 180 ? -15.799 -1.792 0.031 1.00 95.25 180 ARG A CA 1
ATOM 1410 C C . ARG A 1 180 ? -14.313 -1.613 0.313 1.00 95.25 180 ARG A C 1
ATOM 1412 O O . ARG A 1 180 ? -13.508 -2.407 -0.173 1.00 95.25 180 ARG A O 1
ATOM 1419 N N . VAL A 1 181 ? -13.940 -0.592 1.087 1.00 95.88 181 VAL A N 1
ATOM 1420 C CA . VAL A 1 181 ? -12.553 -0.405 1.531 1.00 95.88 181 VAL A CA 1
ATOM 1421 C C . VAL A 1 181 ? -12.112 -1.614 2.349 1.00 95.88 181 VAL A C 1
ATOM 1423 O O . VAL A 1 181 ? -11.081 -2.199 2.033 1.00 95.88 181 VAL A O 1
ATOM 1426 N N . LEU A 1 182 ? -12.890 -2.033 3.349 1.00 96.69 182 LEU A N 1
ATOM 1427 C CA . LEU A 1 182 ? -12.552 -3.182 4.192 1.00 96.69 182 LEU A CA 1
ATOM 1428 C C . LEU A 1 182 ? -12.412 -4.476 3.374 1.00 96.69 182 LEU A C 1
ATOM 1430 O O . LEU A 1 182 ? -11.418 -5.184 3.538 1.00 96.69 182 LEU A O 1
ATOM 1434 N N . ALA A 1 183 ? -13.325 -4.734 2.433 1.00 97.00 183 ALA A N 1
ATOM 1435 C CA . ALA A 1 183 ? -13.253 -5.890 1.536 1.00 97.00 183 ALA A CA 1
ATOM 1436 C C . ALA A 1 183 ? -11.990 -5.878 0.652 1.00 97.00 183 ALA A C 1
ATOM 1438 O O . ALA A 1 183 ? -11.323 -6.905 0.478 1.00 97.00 183 ALA A O 1
ATOM 1439 N N . LEU A 1 184 ? -11.614 -4.708 0.121 1.00 97.62 184 LEU A N 1
ATOM 1440 C CA . LEU A 1 184 ? -10.378 -4.555 -0.646 1.00 97.62 184 LEU A CA 1
ATOM 1441 C C . LEU A 1 184 ? -9.138 -4.768 0.234 1.00 97.62 184 LEU A C 1
ATOM 1443 O O . LEU A 1 184 ? -8.189 -5.421 -0.196 1.00 97.62 184 LEU A O 1
ATOM 1447 N N . LEU A 1 185 ? -9.124 -4.238 1.459 1.00 97.50 185 LEU A N 1
ATOM 1448 C CA . LEU A 1 185 ? -8.003 -4.421 2.384 1.00 97.50 185 LEU A CA 1
ATOM 1449 C C . LEU A 1 185 ? -7.831 -5.895 2.763 1.00 97.50 185 LEU A C 1
ATOM 1451 O O . LEU A 1 185 ? -6.708 -6.395 2.721 1.00 97.50 185 LEU A O 1
ATOM 1455 N N . GLN A 1 186 ? -8.923 -6.612 3.034 1.00 97.88 186 GLN A N 1
ATOM 1456 C CA . GLN A 1 186 ? -8.895 -8.056 3.269 1.00 97.88 186 GLN A CA 1
ATOM 1457 C C . GLN A 1 186 ? -8.326 -8.816 2.058 1.00 97.88 186 GLN A C 1
ATOM 1459 O O . GLN A 1 186 ? -7.391 -9.606 2.210 1.00 97.88 186 GLN A O 1
ATOM 1464 N N . SER A 1 187 ? -8.789 -8.489 0.846 1.00 97.62 187 SER A N 1
ATOM 1465 C CA . SER A 1 187 ? -8.254 -9.049 -0.408 1.00 97.62 187 SER A CA 1
ATOM 1466 C C . SER A 1 187 ? -6.756 -8.757 -0.581 1.00 97.62 187 SER A C 1
ATOM 1468 O O . SER A 1 187 ? -5.992 -9.592 -1.072 1.00 97.62 187 SER A O 1
ATOM 1470 N N . GLY A 1 188 ? -6.296 -7.585 -0.135 1.00 97.38 188 GLY A N 1
ATOM 1471 C CA . GLY A 1 188 ? -4.882 -7.220 -0.090 1.00 97.38 188 GLY A CA 1
ATOM 1472 C C . GLY A 1 188 ? -4.067 -8.081 0.879 1.00 97.38 188 GLY A C 1
ATOM 1473 O O . GLY A 1 188 ? -2.967 -8.518 0.536 1.00 97.38 188 GLY A O 1
ATOM 1474 N N . LEU A 1 189 ? -4.599 -8.382 2.068 1.00 98.06 189 LEU A N 1
ATOM 1475 C CA . LEU A 1 189 ? -3.950 -9.277 3.036 1.00 98.06 189 LEU A CA 1
ATOM 1476 C C . LEU A 1 189 ? -3.865 -10.716 2.509 1.00 98.06 189 LEU A C 1
ATOM 1478 O O . LEU A 1 189 ? -2.840 -11.382 2.668 1.00 98.06 189 LEU A O 1
ATOM 1482 N N . GLU A 1 190 ? -4.922 -11.212 1.863 1.00 97.56 190 GLU A N 1
ATOM 1483 C CA . GLU A 1 190 ? -4.916 -12.498 1.150 1.00 97.56 190 GLU A CA 1
ATOM 1484 C C . GLU A 1 190 ? -3.869 -12.522 0.036 1.00 97.56 190 GLU A C 1
ATOM 1486 O O . GLU A 1 190 ? -3.029 -13.421 0.007 1.00 97.56 190 GLU A O 1
ATOM 1491 N N . SER A 1 191 ? -3.839 -11.486 -0.803 1.00 96.88 191 SER A N 1
ATOM 1492 C CA . SER A 1 191 ? -2.872 -11.339 -1.896 1.00 96.88 191 SER A CA 1
ATOM 1493 C C . SER A 1 191 ? -1.424 -11.333 -1.393 1.00 96.88 191 SER A C 1
ATOM 1495 O O . SER A 1 191 ? -0.561 -12.006 -1.957 1.00 96.88 191 SER A O 1
ATOM 1497 N N . ALA A 1 192 ? -1.143 -10.625 -0.293 1.00 96.75 192 ALA A N 1
ATOM 1498 C CA . ALA A 1 192 ? 0.183 -10.611 0.322 1.00 96.75 192 ALA A CA 1
ATOM 1499 C C . ALA A 1 192 ? 0.606 -12.010 0.804 1.00 96.75 192 ALA A C 1
ATOM 1501 O O . ALA A 1 192 ? 1.733 -12.436 0.545 1.00 96.75 192 ALA A O 1
ATOM 1502 N N . ARG A 1 193 ? -0.296 -12.748 1.463 1.00 96.44 193 ARG A N 1
ATOM 1503 C CA . ARG A 1 193 ? -0.045 -14.132 1.904 1.00 96.44 193 ARG A CA 1
ATOM 1504 C C . ARG A 1 193 ? 0.138 -15.083 0.721 1.00 96.44 193 ARG A C 1
ATOM 1506 O O . ARG A 1 193 ? 1.041 -15.915 0.757 1.00 96.44 193 ARG A O 1
ATOM 1513 N N . GLY A 1 194 ? -0.672 -14.940 -0.327 1.00 95.56 194 GLY A N 1
ATOM 1514 C CA . GLY A 1 194 ? -0.572 -15.724 -1.559 1.00 95.56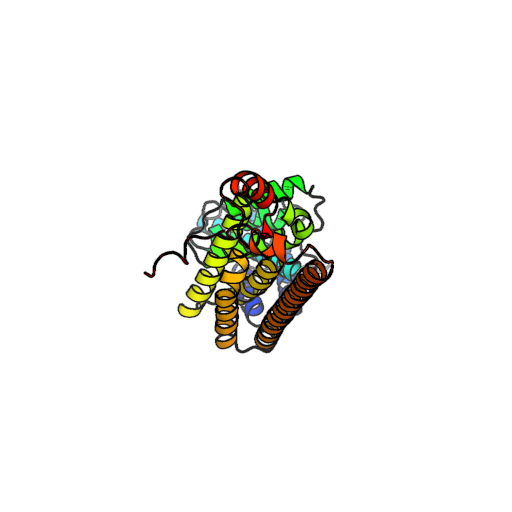 194 GLY A CA 1
ATOM 1515 C C . GLY A 1 194 ? 0.798 -15.577 -2.218 1.00 95.56 194 GLY A C 1
ATOM 1516 O O . GLY A 1 194 ? 1.479 -16.574 -2.460 1.00 95.56 194 GLY A O 1
ATOM 1517 N N . LEU A 1 195 ? 1.259 -14.336 -2.401 1.00 94.12 195 LEU A N 1
ATOM 1518 C CA . LEU A 1 195 ? 2.582 -14.059 -2.965 1.00 94.12 195 LEU A CA 1
ATOM 1519 C C . LEU A 1 195 ? 3.727 -14.589 -2.094 1.00 94.12 195 LEU A C 1
ATOM 1521 O O . LEU A 1 195 ? 4.699 -15.121 -2.630 1.00 94.12 195 LEU A O 1
ATOM 1525 N N . LEU A 1 196 ? 3.612 -14.496 -0.765 1.00 93.50 196 LEU A N 1
ATOM 1526 C CA . LEU A 1 196 ? 4.595 -15.082 0.153 1.00 93.50 196 LEU A CA 1
ATOM 1527 C C . LEU A 1 196 ? 4.670 -16.605 0.016 1.00 93.50 196 LEU A C 1
ATOM 1529 O O . LEU A 1 196 ? 5.765 -17.148 -0.107 1.00 93.50 196 LEU A O 1
ATOM 1533 N N . ASN A 1 197 ? 3.522 -17.286 -0.011 1.00 93.31 197 ASN A N 1
ATOM 1534 C CA . ASN A 1 197 ? 3.456 -18.742 -0.162 1.00 93.31 197 ASN A CA 1
ATOM 1535 C C . ASN A 1 197 ? 3.997 -19.207 -1.520 1.00 93.31 197 ASN A C 1
ATOM 1537 O O . ASN A 1 197 ? 4.611 -20.267 -1.615 1.00 93.31 197 ASN A O 1
ATOM 1541 N N . ALA A 1 198 ? 3.803 -18.399 -2.563 1.00 93.12 198 ALA A N 1
ATOM 1542 C CA . ALA A 1 198 ? 4.362 -18.632 -3.888 1.00 93.12 198 ALA A CA 1
ATOM 1543 C C . ALA A 1 198 ? 5.847 -18.229 -4.007 1.00 93.12 198 ALA A C 1
ATOM 1545 O O . ALA A 1 198 ? 6.415 -18.337 -5.094 1.00 93.12 198 ALA A O 1
ATOM 1546 N N . CYS A 1 199 ? 6.479 -17.739 -2.931 1.00 89.69 199 CYS A N 1
ATOM 1547 C CA . CYS A 1 199 ? 7.839 -17.191 -2.936 1.00 89.69 199 CYS A CA 1
ATOM 1548 C C . CYS A 1 199 ? 8.048 -16.119 -4.025 1.00 89.69 199 CYS A C 1
ATOM 1550 O O . CYS A 1 199 ? 9.119 -16.026 -4.627 1.00 89.69 199 CYS A O 1
ATOM 1552 N N . CYS A 1 200 ? 7.016 -15.317 -4.289 1.00 89.06 200 CYS A N 1
ATOM 1553 C CA . CYS A 1 200 ? 6.989 -14.289 -5.323 1.00 89.06 200 CYS A CA 1
ATOM 1554 C C . CYS A 1 200 ? 7.149 -12.905 -4.671 1.00 89.06 200 CYS A C 1
ATOM 1556 O O . CYS A 1 200 ? 6.157 -12.311 -4.243 1.00 89.06 200 CYS A O 1
ATOM 1558 N N . PRO A 1 201 ? 8.379 -12.371 -4.547 1.00 83.62 201 PRO A N 1
ATOM 1559 C CA . PRO A 1 201 ? 8.596 -11.114 -3.848 1.00 83.62 201 PRO A CA 1
ATOM 1560 C C . PRO A 1 201 ? 7.963 -9.940 -4.604 1.00 83.62 201 PRO A C 1
ATOM 1562 O O . PRO A 1 201 ? 8.105 -9.806 -5.820 1.00 83.62 201 PRO A O 1
ATOM 1565 N N . TRP A 1 202 ? 7.294 -9.055 -3.865 1.00 89.19 202 TRP A N 1
ATOM 1566 C CA . TRP A 1 202 ? 6.660 -7.857 -4.408 1.00 89.19 202 TRP A CA 1
ATOM 1567 C C . TRP A 1 202 ? 6.760 -6.690 -3.426 1.00 89.19 202 TRP A C 1
ATOM 1569 O O . TRP A 1 202 ? 6.645 -6.856 -2.212 1.00 89.19 202 TRP A O 1
ATOM 1579 N N . HIS A 1 203 ? 6.962 -5.484 -3.953 1.00 85.44 203 HIS A N 1
ATOM 1580 C CA . HIS A 1 203 ? 7.332 -4.295 -3.177 1.00 85.44 203 HIS A CA 1
ATOM 1581 C C . HIS A 1 203 ? 6.242 -3.804 -2.204 1.00 85.44 203 HIS A C 1
ATOM 1583 O O . HIS A 1 203 ? 6.542 -3.061 -1.276 1.00 85.44 203 HIS A O 1
ATOM 1589 N N . HIS A 1 204 ? 4.992 -4.245 -2.362 1.00 90.88 204 HIS A N 1
ATOM 1590 C CA . HIS A 1 204 ? 3.883 -3.888 -1.468 1.00 90.88 204 HIS A CA 1
ATOM 1591 C C . HIS A 1 204 ? 3.574 -4.905 -0.367 1.00 90.88 204 HIS A C 1
ATOM 1593 O O . HIS A 1 204 ? 2.765 -4.600 0.507 1.00 90.88 204 HIS A O 1
ATOM 1599 N N . ILE A 1 205 ? 4.219 -6.076 -0.366 1.00 92.69 205 ILE A N 1
ATOM 1600 C CA . ILE A 1 205 ? 3.924 -7.159 0.591 1.00 92.69 205 ILE A CA 1
ATOM 1601 C C . ILE A 1 205 ? 4.148 -6.720 2.046 1.00 92.69 205 ILE A C 1
ATOM 1603 O O . ILE A 1 205 ? 3.420 -7.153 2.932 1.00 92.69 205 ILE A O 1
ATOM 1607 N N . ALA A 1 206 ? 5.117 -5.838 2.300 1.00 89.56 206 ALA A N 1
ATOM 1608 C CA . ALA A 1 206 ? 5.350 -5.271 3.629 1.00 89.56 206 ALA A CA 1
ATOM 1609 C C . ALA A 1 206 ? 4.501 -4.022 3.912 1.00 89.56 206 ALA A C 1
ATOM 1611 O O . ALA A 1 206 ? 3.986 -3.858 5.018 1.00 89.56 206 ALA A O 1
ATOM 1612 N N . ASN A 1 207 ? 4.349 -3.148 2.912 1.00 90.31 207 ASN A N 1
ATOM 1613 C CA . ASN A 1 207 ? 3.736 -1.833 3.086 1.00 90.31 207 ASN A CA 1
ATOM 1614 C C . ASN A 1 207 ? 2.219 -1.912 3.309 1.00 90.31 207 ASN A C 1
ATOM 1616 O O . ASN A 1 207 ? 1.680 -1.288 4.223 1.00 90.31 207 ASN A O 1
ATOM 1620 N N . VAL A 1 208 ? 1.530 -2.712 2.487 1.00 95.81 208 VAL A N 1
ATOM 1621 C CA . VAL A 1 208 ? 0.065 -2.804 2.498 1.00 95.81 208 VAL A CA 1
ATOM 1622 C C . VAL A 1 208 ? -0.461 -3.332 3.836 1.00 95.81 208 VAL A C 1
ATOM 1624 O O . VAL A 1 208 ? -1.329 -2.663 4.396 1.00 95.81 208 VAL A O 1
ATOM 1627 N N . PRO A 1 209 ? 0.053 -4.430 4.429 1.00 97.12 209 PRO A N 1
ATOM 1628 C CA . PRO A 1 209 ? -0.434 -4.897 5.729 1.00 97.12 209 PRO A CA 1
ATOM 1629 C C . PRO A 1 209 ? -0.217 -3.886 6.862 1.00 97.12 209 PRO A C 1
ATOM 1631 O O . PRO A 1 209 ? -1.108 -3.675 7.682 1.00 97.12 209 PRO A O 1
ATOM 1634 N N . PHE A 1 210 ? 0.939 -3.214 6.897 1.00 96.12 210 PHE A N 1
ATOM 1635 C CA . PHE A 1 210 ? 1.219 -2.219 7.935 1.00 96.12 210 PHE A CA 1
ATOM 1636 C C . PHE A 1 210 ? 0.284 -1.005 7.834 1.00 96.12 210 PHE A C 1
ATOM 1638 O O . PHE A 1 210 ? -0.290 -0.571 8.833 1.00 96.12 210 PHE A O 1
ATOM 1645 N N . HIS A 1 211 ? 0.082 -0.470 6.628 1.00 95.12 211 HIS A N 1
ATOM 1646 C CA . HIS A 1 211 ? -0.846 0.641 6.422 1.00 95.12 211 HIS A CA 1
ATOM 1647 C C . HIS A 1 211 ? -2.315 0.234 6.555 1.00 95.12 211 HIS A C 1
ATOM 1649 O O . HIS A 1 211 ? -3.118 1.048 7.007 1.00 95.12 211 HIS A O 1
ATOM 1655 N N . THR A 1 212 ? -2.657 -1.017 6.242 1.00 97.69 212 THR A N 1
ATOM 1656 C CA . THR A 1 212 ? -3.976 -1.593 6.538 1.00 97.69 212 THR A CA 1
ATOM 1657 C C . THR A 1 212 ? -4.252 -1.494 8.028 1.00 97.69 212 THR A C 1
ATOM 1659 O O . THR A 1 212 ? -5.252 -0.897 8.406 1.00 97.69 212 THR A O 1
ATOM 1662 N N . LEU A 1 213 ? -3.326 -1.950 8.882 1.00 97.81 213 LEU A N 1
ATOM 1663 C CA . LEU A 1 213 ? -3.484 -1.841 10.334 1.00 97.81 213 LEU A CA 1
ATOM 1664 C C . LEU A 1 213 ? -3.757 -0.398 10.765 1.00 97.81 213 LEU A C 1
ATOM 1666 O O . LEU A 1 213 ? -4.684 -0.153 11.528 1.00 97.81 213 LEU A O 1
ATOM 1670 N N . TYR A 1 214 ? -2.976 0.555 10.254 1.00 94.75 214 TYR A N 1
ATOM 1671 C CA . TYR A 1 214 ? -3.180 1.970 10.557 1.00 94.75 214 TYR A CA 1
ATOM 1672 C C . TYR A 1 214 ? -4.597 2.440 10.196 1.00 94.75 214 TYR A C 1
ATOM 1674 O O . TYR A 1 214 ? -5.267 3.044 11.030 1.00 94.75 214 TYR A O 1
ATOM 1682 N N . VAL A 1 215 ? -5.076 2.130 8.987 1.00 94.56 215 VAL A N 1
ATOM 1683 C CA . VAL A 1 215 ? -6.420 2.524 8.544 1.00 94.56 215 VAL A CA 1
ATOM 1684 C C . VAL A 1 215 ? -7.511 1.852 9.375 1.00 94.56 215 VAL A C 1
ATOM 1686 O O . VAL A 1 215 ? -8.470 2.522 9.741 1.00 94.56 215 VAL A O 1
ATOM 1689 N N . LEU A 1 216 ? -7.363 0.580 9.751 1.00 95.62 216 LEU A N 1
ATOM 1690 C CA . LEU A 1 216 ? -8.353 -0.108 10.589 1.00 95.62 216 LEU A CA 1
ATOM 1691 C C . LEU A 1 216 ? -8.519 0.553 11.962 1.00 95.62 216 LEU A C 1
ATOM 1693 O O . LEU A 1 216 ? -9.646 0.706 12.437 1.00 95.62 216 LEU A O 1
ATOM 1697 N N . LEU A 1 217 ? -7.405 0.978 12.569 1.00 94.00 217 LEU A N 1
ATOM 1698 C CA . LEU A 1 217 ? -7.401 1.696 13.846 1.00 94.00 217 LEU A CA 1
ATOM 1699 C C . LEU A 1 217 ? -8.002 3.103 13.730 1.00 94.00 217 LEU A C 1
ATOM 1701 O O . LEU A 1 217 ? -8.580 3.599 14.693 1.00 94.00 217 LEU A O 1
ATOM 1705 N N . VAL A 1 218 ? -7.855 3.747 12.569 1.00 91.25 218 VAL A N 1
ATOM 1706 C CA . VAL A 1 218 ? -8.464 5.053 12.274 1.00 91.25 218 VAL A CA 1
ATOM 1707 C C . VAL A 1 218 ? -9.971 4.931 12.057 1.00 91.25 218 VAL A C 1
ATOM 1709 O O . VAL A 1 218 ? -10.718 5.751 12.584 1.00 91.25 218 VAL A O 1
ATOM 1712 N N . LEU A 1 219 ? -10.412 3.929 11.286 1.00 90.88 219 LEU A N 1
ATOM 1713 C CA . LEU A 1 219 ? -11.831 3.692 11.003 1.00 90.88 219 LEU A CA 1
ATOM 1714 C C . LEU A 1 219 ? -12.617 3.413 12.285 1.00 90.88 219 LEU A C 1
ATOM 1716 O O . LEU A 1 219 ? -13.723 3.923 12.432 1.00 90.88 219 LEU A O 1
ATOM 1720 N N . ASP A 1 220 ? -12.020 2.665 13.220 1.00 89.31 220 ASP A N 1
ATOM 1721 C CA . ASP A 1 220 ? -12.563 2.475 14.571 1.00 89.31 220 ASP A CA 1
ATOM 1722 C C . ASP A 1 220 ? -14.009 1.926 14.573 1.00 89.31 220 ASP A C 1
ATOM 1724 O O . ASP A 1 220 ? -14.829 2.284 15.418 1.00 89.31 220 ASP A O 1
ATOM 1728 N N . THR A 1 221 ? -14.329 1.056 13.608 1.00 89.00 221 THR A N 1
ATOM 1729 C CA . THR A 1 221 ? -15.617 0.358 13.501 1.00 89.00 221 THR A CA 1
ATOM 1730 C C . THR A 1 221 ? -15.479 -1.087 13.975 1.00 89.00 221 THR A C 1
ATOM 1732 O O . THR A 1 221 ? -14.379 -1.633 14.067 1.00 89.00 221 THR A O 1
ATOM 1735 N N . ARG A 1 222 ? -16.599 -1.760 14.263 1.00 89.06 222 ARG A N 1
ATOM 1736 C CA . ARG A 1 222 ? -16.572 -3.184 14.639 1.00 89.06 222 ARG A CA 1
ATOM 1737 C C . ARG A 1 222 ? -15.904 -4.045 13.560 1.00 89.06 222 ARG A C 1
ATOM 1739 O O . ARG A 1 222 ? -14.987 -4.800 13.872 1.00 89.06 222 ARG A O 1
ATOM 1746 N N . ALA A 1 223 ? -16.309 -3.866 12.304 1.00 91.00 223 ALA A N 1
ATOM 1747 C CA . ALA A 1 223 ? -15.749 -4.596 11.171 1.00 91.00 223 ALA A CA 1
ATOM 1748 C C . ALA A 1 223 ? -14.242 -4.326 10.991 1.00 91.00 223 ALA A C 1
ATOM 1750 O O . ALA A 1 223 ? -13.481 -5.243 10.682 1.00 91.00 223 ALA A O 1
ATOM 1751 N N . SER A 1 224 ? -13.773 -3.093 11.238 1.00 94.19 224 SER A N 1
ATOM 1752 C CA . SER A 1 224 ? -12.339 -2.799 11.154 1.00 94.19 224 SER A CA 1
ATOM 1753 C C . SER A 1 224 ? -11.541 -3.462 12.281 1.00 94.19 224 SER A C 1
ATOM 1755 O O . SER A 1 224 ? -10.438 -3.955 12.038 1.00 94.19 224 SER A O 1
ATOM 1757 N N . VAL A 1 225 ? -12.102 -3.532 13.494 1.00 94.25 225 VAL A N 1
ATOM 1758 C CA . VAL A 1 225 ? -11.486 -4.202 14.651 1.00 94.25 225 VAL A CA 1
ATOM 1759 C C . VAL A 1 225 ? -11.386 -5.715 14.446 1.00 94.25 225 VAL A C 1
ATOM 1761 O O . VAL A 1 225 ? -10.356 -6.303 14.779 1.00 94.25 225 VAL A O 1
ATOM 1764 N N . GLU A 1 226 ? -12.404 -6.342 13.855 1.00 95.12 226 GLU A N 1
ATOM 1765 C CA . GLU A 1 226 ? -12.403 -7.778 13.540 1.00 95.12 226 GLU A CA 1
ATOM 1766 C C . GLU A 1 226 ? -11.243 -8.159 12.594 1.00 95.12 226 GLU A C 1
ATOM 1768 O O . GLU A 1 226 ? -10.607 -9.201 12.778 1.00 95.12 226 GLU A O 1
ATOM 1773 N N . LEU A 1 227 ? -10.864 -7.269 11.666 1.00 97.06 227 LEU A N 1
ATOM 1774 C CA . LEU A 1 227 ? -9.766 -7.492 10.715 1.00 97.06 227 LEU A CA 1
ATOM 1775 C C . LEU A 1 227 ? -8.355 -7.269 11.311 1.00 97.06 227 LEU A C 1
ATOM 1777 O O . LEU A 1 227 ? -7.346 -7.649 10.702 1.00 97.06 227 LEU A O 1
ATOM 1781 N N . ILE A 1 228 ? -8.232 -6.687 12.514 1.00 97.69 228 ILE A N 1
ATOM 1782 C CA . ILE A 1 228 ? -6.923 -6.395 13.139 1.00 97.69 228 ILE A CA 1
ATOM 1783 C C . ILE A 1 228 ? -6.113 -7.675 13.365 1.00 97.69 228 ILE A C 1
ATOM 1785 O O . ILE A 1 228 ? -4.908 -7.689 13.108 1.00 97.69 228 ILE A O 1
ATOM 1789 N N . SER A 1 229 ? -6.753 -8.750 13.834 1.00 97.12 229 SER A N 1
ATOM 1790 C CA . SER A 1 229 ? -6.066 -10.014 14.135 1.00 97.12 229 SER A CA 1
ATOM 1791 C C . SER A 1 229 ? -5.420 -10.612 12.881 1.00 97.12 229 SER A C 1
ATOM 1793 O O . SER A 1 229 ? -4.229 -10.933 12.872 1.00 97.12 229 SER A O 1
ATOM 1795 N N . GLU A 1 230 ? -6.180 -10.673 11.785 1.00 97.88 230 GLU A N 1
ATOM 1796 C CA . GLU A 1 230 ? -5.700 -11.156 10.489 1.00 97.88 230 GLU A CA 1
ATOM 1797 C C . GLU A 1 230 ? -4.574 -10.276 9.925 1.00 97.88 230 GLU A C 1
ATOM 1799 O O . GLU A 1 230 ? -3.560 -10.778 9.423 1.00 97.88 230 GLU A O 1
ATOM 1804 N N . THR A 1 231 ? -4.710 -8.958 10.071 1.00 98.25 231 THR A N 1
ATOM 1805 C CA . THR A 1 231 ? -3.685 -7.994 9.659 1.00 98.25 231 THR A CA 1
ATOM 1806 C C . THR A 1 231 ? -2.380 -8.210 10.426 1.00 98.25 231 THR A C 1
ATOM 1808 O O . THR A 1 231 ? -1.309 -8.310 9.825 1.00 98.25 231 THR A O 1
ATOM 1811 N N . MET A 1 232 ? -2.458 -8.352 11.753 1.00 98.00 232 MET A N 1
ATOM 1812 C CA . MET A 1 232 ? -1.304 -8.634 12.611 1.00 98.00 232 MET A CA 1
ATOM 1813 C C . MET A 1 232 ? -0.644 -9.969 12.253 1.00 98.00 232 MET A C 1
ATOM 1815 O O . MET A 1 232 ? 0.584 -10.040 12.170 1.00 98.00 232 MET A O 1
ATOM 1819 N N . GLY A 1 233 ? -1.440 -11.008 11.984 1.00 97.56 233 GLY A N 1
ATOM 1820 C CA . GLY A 1 233 ? -0.945 -12.299 11.504 1.00 97.56 233 GLY A CA 1
ATOM 1821 C C . GLY A 1 233 ? -0.172 -12.169 10.190 1.00 97.56 233 GLY A C 1
ATOM 1822 O O . GLY A 1 233 ? 0.926 -12.712 10.062 1.00 97.56 233 GLY A O 1
ATOM 1823 N N . THR A 1 234 ? -0.691 -11.376 9.251 1.00 97.94 234 THR A N 1
ATOM 1824 C CA . THR A 1 234 ? -0.034 -11.111 7.964 1.00 97.94 234 THR A CA 1
ATOM 1825 C C . THR A 1 234 ? 1.282 -10.351 8.144 1.00 97.94 234 THR A C 1
ATOM 1827 O O . THR A 1 234 ? 2.292 -10.760 7.577 1.00 97.94 234 THR A O 1
ATOM 1830 N N . ILE A 1 235 ? 1.330 -9.308 8.983 1.00 97.31 235 ILE A N 1
ATOM 1831 C CA . ILE A 1 235 ? 2.574 -8.568 9.285 1.00 97.31 235 ILE A CA 1
ATOM 1832 C C . ILE A 1 235 ? 3.644 -9.505 9.867 1.00 97.31 235 ILE A C 1
ATOM 1834 O O . ILE A 1 235 ? 4.793 -9.488 9.420 1.00 97.31 235 ILE A O 1
ATOM 1838 N N . CYS A 1 236 ? 3.271 -10.353 10.830 1.00 96.31 236 CYS A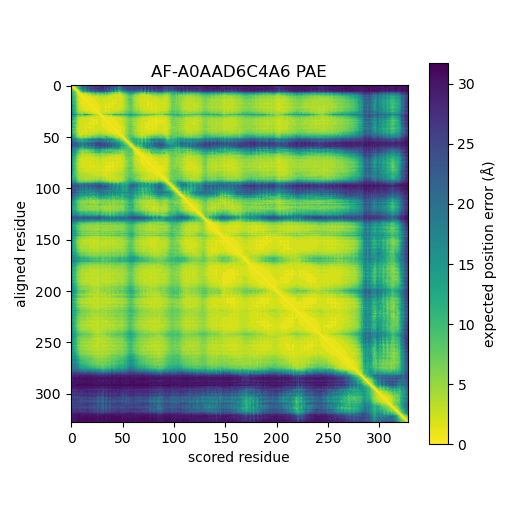 N 1
ATOM 1839 C CA . CYS A 1 236 ? 4.179 -11.333 11.427 1.00 96.31 236 CYS A CA 1
ATOM 1840 C C . CYS A 1 236 ? 4.685 -12.356 10.400 1.00 96.31 236 CYS A C 1
ATOM 1842 O O . CYS A 1 236 ? 5.873 -12.685 10.400 1.00 96.31 236 CYS A O 1
ATOM 1844 N N . LEU A 1 237 ? 3.814 -12.830 9.503 1.00 95.75 237 LEU A N 1
ATOM 1845 C CA . LEU A 1 237 ? 4.202 -13.743 8.429 1.00 95.75 237 LEU A CA 1
ATOM 1846 C C . LEU A 1 237 ? 5.219 -13.086 7.488 1.00 95.75 237 LEU A C 1
ATOM 1848 O O . LEU A 1 237 ? 6.272 -13.670 7.227 1.00 95.75 237 LEU A O 1
ATOM 1852 N N . VAL A 1 238 ? 4.959 -11.853 7.040 1.00 94.19 238 VAL A N 1
ATOM 1853 C CA . VAL A 1 238 ? 5.897 -11.090 6.202 1.00 94.19 238 VAL A CA 1
ATOM 1854 C C . VAL A 1 238 ? 7.246 -10.951 6.909 1.00 94.19 238 VAL A C 1
ATOM 1856 O O . VAL A 1 238 ? 8.282 -11.226 6.308 1.00 94.19 238 VAL A O 1
ATOM 1859 N N . ALA A 1 239 ? 7.253 -10.582 8.192 1.00 94.00 239 ALA A N 1
ATOM 1860 C CA . ALA A 1 239 ? 8.480 -10.425 8.972 1.00 94.00 239 ALA A CA 1
ATOM 1861 C C . ALA A 1 239 ? 9.256 -11.741 9.168 1.00 94.00 239 ALA A C 1
ATOM 1863 O O . ALA A 1 239 ? 10.481 -11.715 9.296 1.00 94.00 239 ALA A O 1
ATOM 1864 N N . SER A 1 240 ? 8.569 -12.889 9.169 1.00 93.50 240 SER A N 1
ATOM 1865 C CA . SER A 1 240 ? 9.213 -14.207 9.239 1.00 93.50 240 SER A CA 1
ATOM 1866 C C . SER A 1 240 ? 9.956 -14.580 7.951 1.00 93.50 240 SER A C 1
ATOM 1868 O O . SER A 1 240 ? 10.976 -15.262 8.015 1.00 93.50 240 SER A O 1
ATOM 1870 N N . MET A 1 241 ? 9.485 -14.095 6.796 1.00 90.69 241 MET A N 1
ATOM 1871 C CA . MET A 1 241 ? 10.119 -14.311 5.488 1.00 90.69 241 MET A CA 1
ATOM 1872 C C . MET A 1 241 ? 11.186 -13.256 5.185 1.00 90.69 241 MET A C 1
ATOM 1874 O O . MET A 1 241 ? 12.284 -13.579 4.735 1.00 90.69 241 MET A O 1
ATOM 1878 N N . TYR A 1 242 ? 10.898 -11.992 5.488 1.00 88.00 242 TYR A N 1
ATOM 1879 C CA . TYR A 1 242 ? 11.813 -10.869 5.313 1.00 88.00 242 TYR A CA 1
ATOM 1880 C C . TYR A 1 242 ? 12.482 -10.517 6.642 1.00 88.00 242 TYR A C 1
ATOM 1882 O O . TYR A 1 242 ? 12.073 -9.586 7.338 1.00 88.00 242 TYR A O 1
ATOM 1890 N N . ILE A 1 243 ? 13.544 -11.253 6.984 1.00 88.44 243 ILE A N 1
ATOM 1891 C CA . ILE A 1 243 ? 14.276 -11.117 8.254 1.00 88.44 243 ILE A CA 1
ATOM 1892 C C . ILE A 1 243 ? 15.184 -9.871 8.235 1.00 88.44 243 ILE A C 1
ATOM 1894 O O . ILE A 1 243 ? 16.412 -9.952 8.276 1.00 88.44 243 ILE A O 1
ATOM 1898 N N . THR A 1 244 ? 14.577 -8.688 8.164 1.00 89.00 244 THR A N 1
ATOM 1899 C CA . THR A 1 244 ? 15.265 -7.391 8.155 1.00 89.00 244 THR A CA 1
ATOM 1900 C C . THR A 1 244 ? 15.052 -6.642 9.470 1.00 89.00 244 THR A C 1
ATOM 1902 O O . THR A 1 244 ? 14.124 -6.920 10.236 1.00 89.00 244 THR A O 1
ATOM 1905 N N . THR A 1 245 ? 15.923 -5.676 9.772 1.00 89.62 245 THR A N 1
ATOM 1906 C CA . THR A 1 245 ? 15.732 -4.776 10.924 1.00 89.62 245 THR A CA 1
ATOM 1907 C C . THR A 1 245 ? 14.449 -3.964 10.776 1.00 89.62 245 THR A C 1
ATOM 1909 O O . THR A 1 245 ? 13.666 -3.907 11.719 1.00 89.62 245 THR A O 1
ATOM 1912 N N . THR A 1 246 ? 14.178 -3.453 9.574 1.00 87.69 246 THR A N 1
ATOM 1913 C CA . THR A 1 246 ? 12.967 -2.692 9.250 1.00 87.69 246 THR A CA 1
ATOM 1914 C C . THR A 1 246 ? 11.693 -3.489 9.515 1.00 87.69 246 THR A C 1
ATOM 1916 O O . THR A 1 246 ? 10.782 -2.971 10.150 1.00 87.69 246 THR A O 1
ATOM 1919 N N . MET A 1 247 ? 11.620 -4.764 9.114 1.00 91.62 247 MET A N 1
ATOM 1920 C CA . MET A 1 247 ? 10.426 -5.576 9.387 1.00 91.62 247 MET A CA 1
ATOM 1921 C C . MET A 1 247 ? 10.240 -5.889 10.872 1.00 91.62 247 MET A C 1
ATOM 1923 O O . MET A 1 247 ? 9.110 -5.934 11.364 1.00 91.62 247 MET A O 1
ATOM 1927 N N . ARG A 1 248 ? 11.338 -6.058 11.616 1.00 92.31 248 ARG A N 1
ATOM 1928 C CA . ARG A 1 248 ? 11.296 -6.220 13.076 1.00 92.31 248 ARG A CA 1
ATOM 1929 C C . ARG A 1 248 ? 10.748 -4.965 13.755 1.00 92.31 248 ARG A C 1
ATOM 1931 O O . ARG A 1 248 ? 9.872 -5.058 14.611 1.00 92.31 248 ARG A O 1
ATOM 1938 N N . GLU A 1 249 ? 11.244 -3.800 13.351 1.00 92.88 249 GLU A N 1
ATOM 1939 C CA . GLU A 1 249 ? 10.781 -2.497 13.833 1.00 92.88 249 GLU A CA 1
ATOM 1940 C C . GLU A 1 249 ? 9.311 -2.262 13.479 1.00 92.88 249 GLU A C 1
ATOM 1942 O O . GLU A 1 249 ? 8.533 -1.898 14.359 1.00 92.88 249 GLU A O 1
ATOM 1947 N N . ALA A 1 250 ? 8.904 -2.565 12.243 1.00 92.94 250 ALA A N 1
ATOM 1948 C CA . ALA A 1 250 ? 7.517 -2.472 11.796 1.00 92.94 250 ALA A CA 1
ATOM 1949 C C . ALA A 1 250 ? 6.588 -3.377 12.621 1.00 92.94 250 ALA A C 1
ATOM 1951 O O . ALA A 1 250 ? 5.530 -2.936 13.063 1.00 92.94 250 ALA A O 1
ATOM 1952 N N . THR A 1 251 ? 7.003 -4.612 12.918 1.00 96.25 251 THR A N 1
ATOM 1953 C CA . THR A 1 251 ? 6.223 -5.540 13.757 1.00 96.25 251 THR A CA 1
ATOM 1954 C C . THR A 1 251 ? 6.088 -5.022 15.193 1.00 96.25 251 THR A C 1
ATOM 1956 O O . THR A 1 251 ? 5.010 -5.073 15.787 1.00 96.25 251 THR A O 1
ATOM 1959 N N . HIS A 1 252 ? 7.164 -4.470 15.765 1.00 96.00 252 HIS A N 1
ATOM 1960 C CA . HIS A 1 252 ? 7.113 -3.847 17.089 1.00 96.00 252 HIS A CA 1
ATOM 1961 C C . HIS A 1 252 ? 6.223 -2.600 17.111 1.00 96.00 252 HIS A C 1
ATOM 1963 O O . HIS A 1 252 ? 5.460 -2.420 18.061 1.00 96.00 252 HIS A O 1
ATOM 1969 N N . ALA A 1 253 ? 6.301 -1.754 16.082 1.00 97.06 253 ALA A N 1
ATOM 1970 C CA . ALA A 1 253 ? 5.451 -0.579 15.935 1.00 97.06 253 ALA A CA 1
ATOM 1971 C C . ALA A 1 253 ? 3.974 -0.981 15.817 1.00 97.06 253 ALA A C 1
ATOM 1973 O O . ALA A 1 253 ? 3.155 -0.471 16.575 1.00 97.06 253 ALA A O 1
ATOM 1974 N N . ALA A 1 254 ? 3.653 -1.961 14.968 1.00 97.50 254 ALA A N 1
ATOM 1975 C CA . ALA A 1 254 ? 2.308 -2.510 14.816 1.00 97.50 254 ALA A CA 1
ATOM 1976 C C . ALA A 1 254 ? 1.743 -3.008 16.156 1.00 97.50 254 ALA A C 1
ATOM 1978 O O . ALA A 1 254 ? 0.662 -2.596 16.576 1.00 97.50 254 ALA A O 1
ATOM 1979 N N . LYS A 1 255 ? 2.524 -3.804 16.899 1.00 97.31 255 LYS A N 1
ATOM 1980 C CA . LYS A 1 255 ? 2.137 -4.268 18.239 1.00 97.31 255 LYS A CA 1
ATOM 1981 C C . LYS A 1 255 ? 1.882 -3.106 19.203 1.00 97.31 255 LYS A C 1
ATOM 1983 O O . LYS A 1 255 ? 0.910 -3.141 19.952 1.00 97.31 255 LYS A O 1
ATOM 1988 N N . ARG A 1 256 ? 2.742 -2.083 19.207 1.00 97.12 256 ARG A N 1
ATOM 1989 C CA . ARG A 1 256 ? 2.568 -0.901 20.068 1.00 97.12 256 ARG A CA 1
ATOM 1990 C C . ARG A 1 256 ? 1.313 -0.113 19.712 1.00 97.12 256 ARG A C 1
ATOM 1992 O O . ARG A 1 256 ? 0.611 0.295 20.626 1.00 97.12 256 ARG A O 1
ATOM 1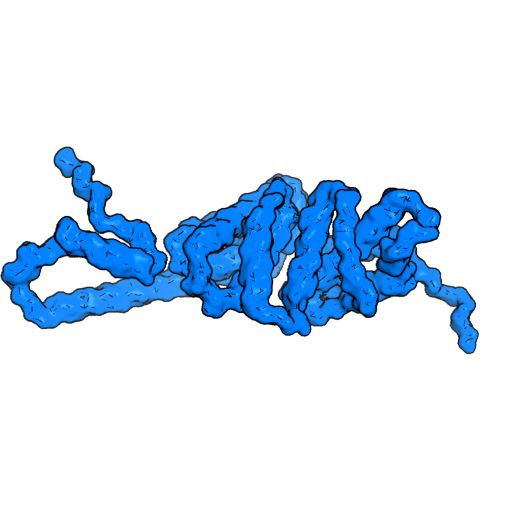999 N N . LEU A 1 257 ? 1.012 0.063 18.425 1.00 97.25 257 LEU A N 1
ATOM 2000 C CA . LEU A 1 257 ? -0.208 0.741 17.977 1.00 97.25 257 LEU A CA 1
ATOM 2001 C C . LEU A 1 257 ? -1.461 0.023 18.489 1.00 97.25 257 LEU A C 1
ATOM 2003 O O . LEU A 1 257 ? -2.324 0.666 19.078 1.00 97.25 257 LEU A O 1
ATOM 2007 N N . VAL A 1 258 ? -1.520 -1.306 18.355 1.00 97.31 258 VAL A N 1
ATOM 2008 C CA . VAL A 1 258 ? -2.645 -2.106 18.872 1.00 97.31 258 VAL A CA 1
ATOM 2009 C C . VAL A 1 258 ? -2.746 -2.016 20.397 1.00 97.31 258 VAL A C 1
ATOM 2011 O O . VAL A 1 258 ? -3.843 -1.862 20.924 1.00 97.31 258 VAL A O 1
ATOM 2014 N N . LEU A 1 259 ? -1.620 -2.059 21.119 1.00 96.94 259 LEU A N 1
ATOM 2015 C CA . LEU A 1 259 ? -1.612 -1.910 22.580 1.00 96.94 259 LEU A CA 1
ATOM 2016 C C . LEU A 1 259 ? -2.128 -0.537 23.027 1.00 96.94 259 LEU A C 1
ATOM 2018 O O . LEU A 1 259 ? -2.947 -0.471 23.939 1.00 96.94 259 LEU A O 1
ATOM 2022 N N . LEU A 1 260 ? -1.673 0.542 22.388 1.00 95.69 260 LEU A N 1
ATOM 2023 C CA . LEU A 1 260 ? -2.126 1.904 22.687 1.00 95.69 260 LEU A CA 1
ATOM 2024 C C . LEU A 1 260 ? -3.615 2.074 22.376 1.00 95.69 260 LEU A C 1
ATOM 2026 O O . LEU A 1 260 ? -4.350 2.656 23.170 1.00 95.69 260 LEU A O 1
ATOM 2030 N N . TYR A 1 261 ? -4.071 1.528 21.248 1.00 95.31 261 TYR A N 1
ATOM 2031 C CA . TYR A 1 261 ? -5.481 1.542 20.877 1.00 95.31 261 TYR A CA 1
ATOM 2032 C C . TYR A 1 261 ? -6.344 0.762 21.880 1.00 95.31 261 TYR A C 1
ATOM 2034 O O . TYR A 1 261 ? -7.363 1.274 22.340 1.00 95.31 261 TYR A O 1
ATOM 2042 N N . HIS A 1 262 ? -5.906 -0.429 22.296 1.00 95.38 262 HIS A N 1
ATOM 2043 C CA . HIS A 1 262 ? -6.575 -1.206 23.340 1.00 95.38 262 HIS A CA 1
ATOM 2044 C C . HIS A 1 262 ? -6.648 -0.432 24.663 1.00 95.38 262 HIS A C 1
ATOM 2046 O O . HIS A 1 262 ? -7.724 -0.316 25.239 1.00 95.38 262 HIS A O 1
ATOM 2052 N N . GLN A 1 263 ? -5.530 0.140 25.127 1.00 95.00 263 GLN A N 1
ATOM 2053 C CA . GLN A 1 263 ? -5.488 0.950 26.352 1.00 95.00 263 GLN A CA 1
ATOM 2054 C C . GLN A 1 263 ? -6.458 2.130 26.296 1.00 95.00 263 GLN A C 1
ATOM 2056 O O . GLN A 1 263 ? -7.186 2.359 27.260 1.00 95.00 263 GLN A O 1
ATOM 2061 N N . ARG A 1 264 ? -6.504 2.839 25.161 1.00 93.81 264 ARG A N 1
ATOM 2062 C CA . ARG A 1 264 ? -7.472 3.914 24.936 1.00 93.81 264 ARG A CA 1
ATOM 2063 C C . ARG A 1 264 ? -8.904 3.399 25.086 1.00 93.81 264 ARG A C 1
ATOM 2065 O O . ARG A 1 264 ? -9.648 3.949 25.885 1.00 93.81 264 ARG A O 1
ATOM 2072 N N . ARG A 1 265 ? -9.272 2.311 24.398 1.00 91.44 265 ARG A N 1
ATOM 2073 C CA . ARG A 1 265 ? -10.634 1.754 24.484 1.00 91.44 265 ARG A CA 1
ATOM 2074 C C . ARG A 1 265 ? -10.996 1.284 25.889 1.00 91.44 265 ARG A C 1
ATOM 2076 O O . ARG A 1 265 ? -12.121 1.500 26.321 1.00 91.44 265 ARG A O 1
ATOM 2083 N N . THR A 1 266 ? -10.067 0.662 26.614 1.00 93.62 266 THR A N 1
ATOM 2084 C CA . THR A 1 266 ? -10.301 0.277 28.014 1.00 93.62 266 THR A CA 1
ATOM 2085 C C . THR A 1 266 ? -10.536 1.508 28.889 1.00 93.62 266 THR A C 1
ATOM 2087 O O . THR A 1 266 ? -11.450 1.488 29.705 1.00 93.62 266 THR A O 1
ATOM 2090 N N . SER A 1 267 ? -9.767 2.584 28.688 1.00 92.94 267 SER A N 1
ATOM 2091 C CA . SER A 1 267 ? -9.963 3.855 29.398 1.00 92.94 267 SER A CA 1
ATOM 2092 C C . SER A 1 267 ? -11.324 4.489 29.091 1.00 92.94 267 SER A C 1
ATOM 2094 O O . SER A 1 267 ? -11.971 5.022 29.990 1.00 92.94 267 SER A O 1
ATOM 2096 N N . ASP A 1 268 ? -11.777 4.426 27.837 1.00 90.44 268 ASP A N 1
ATOM 2097 C CA . ASP A 1 268 ? -13.100 4.924 27.447 1.00 90.44 268 ASP A CA 1
ATOM 2098 C C . ASP A 1 268 ? -14.208 4.113 28.143 1.00 90.44 268 ASP A C 1
ATOM 2100 O O . ASP A 1 268 ? -15.147 4.685 28.692 1.00 90.44 268 ASP A O 1
ATOM 2104 N N . VAL A 1 269 ? -14.067 2.782 28.203 1.00 91.56 269 VAL A N 1
ATOM 2105 C CA . VAL A 1 269 ? -15.002 1.901 28.926 1.00 91.56 269 VAL A CA 1
ATOM 2106 C C . VAL A 1 269 ? -15.041 2.224 30.421 1.00 91.56 269 VAL A C 1
ATOM 2108 O O . VAL A 1 269 ? -16.127 2.259 30.995 1.00 91.56 269 VAL A O 1
ATOM 2111 N N . THR A 1 270 ? -13.896 2.494 31.058 1.00 92.56 270 THR A N 1
ATOM 2112 C CA . THR A 1 270 ? -13.875 2.869 32.482 1.00 92.56 270 THR A CA 1
ATOM 2113 C C . THR A 1 270 ? -14.574 4.204 32.734 1.00 92.56 270 THR A C 1
ATOM 2115 O O . THR A 1 270 ? -15.386 4.281 33.649 1.00 92.56 270 THR A O 1
ATOM 2118 N N . LEU A 1 271 ? -14.343 5.220 31.890 1.00 91.00 271 LEU A N 1
ATOM 2119 C CA . LEU A 1 271 ? -15.001 6.530 32.013 1.00 91.00 271 LEU A CA 1
ATOM 2120 C C . LEU A 1 271 ? -16.520 6.433 31.810 1.00 91.00 271 LEU A C 1
ATOM 2122 O O . LEU A 1 271 ? -17.288 7.069 32.529 1.00 91.00 271 LEU A O 1
ATOM 2126 N N . LEU A 1 272 ? -16.967 5.614 30.852 1.00 87.69 272 LEU A N 1
ATOM 2127 C CA . LEU A 1 272 ? -18.391 5.338 30.647 1.00 87.69 272 LEU A CA 1
ATOM 2128 C C . LEU A 1 272 ? -18.999 4.604 31.850 1.00 87.69 272 LEU A C 1
ATOM 2130 O O . LEU A 1 272 ? -20.103 4.940 32.271 1.00 87.69 272 LEU A O 1
ATOM 2134 N N . GLY A 1 273 ? -18.273 3.647 32.436 1.00 88.25 273 GLY A N 1
ATOM 2135 C CA . GLY A 1 273 ? -18.685 2.958 33.660 1.00 88.25 273 GLY A CA 1
ATOM 2136 C C . GLY A 1 273 ? -18.869 3.913 34.844 1.00 88.25 273 GLY A C 1
ATOM 2137 O O . GLY A 1 273 ? -19.904 3.873 35.502 1.00 88.25 273 GLY A O 1
ATOM 2138 N N . GLU A 1 274 ? -17.920 4.825 35.068 1.00 90.81 274 GLU A N 1
ATOM 2139 C CA . GLU A 1 274 ? -18.002 5.853 36.118 1.00 90.81 274 GLU A CA 1
ATOM 2140 C C . GLU A 1 274 ? -19.195 6.803 35.921 1.00 90.81 274 GLU A C 1
ATOM 2142 O O . GLU A 1 274 ? -19.875 7.164 36.887 1.00 90.81 274 GLU A O 1
ATOM 2147 N N . ALA A 1 275 ? -19.490 7.181 34.673 1.00 87.94 275 ALA A N 1
ATOM 2148 C CA . ALA A 1 275 ? -20.651 8.005 34.343 1.00 87.94 275 ALA A CA 1
ATOM 2149 C C . ALA A 1 275 ? -21.978 7.283 34.644 1.00 87.94 275 ALA A C 1
ATOM 2151 O O . ALA A 1 275 ? -22.899 7.891 35.192 1.00 87.94 275 ALA A O 1
ATOM 2152 N N . LEU A 1 276 ? -22.061 5.980 34.344 1.00 81.81 276 LEU A N 1
ATOM 2153 C CA . LEU A 1 276 ? -23.224 5.148 34.670 1.00 81.81 276 LEU A CA 1
ATOM 2154 C C . LEU A 1 276 ? -23.407 4.987 36.187 1.00 81.81 276 LEU A C 1
ATOM 2156 O O . LEU A 1 276 ? -24.527 5.105 36.680 1.00 81.81 276 LEU A O 1
ATOM 2160 N N . SER A 1 277 ? -22.325 4.772 36.942 1.00 81.19 277 SER A N 1
ATOM 2161 C CA . SER A 1 277 ? -22.383 4.682 38.408 1.00 81.19 277 SER A CA 1
ATOM 2162 C C . SER A 1 277 ? -22.794 6.008 39.057 1.00 81.19 277 SER A C 1
ATOM 2164 O O . SER A 1 277 ? -23.634 6.021 39.952 1.00 81.19 277 SER A O 1
ATOM 2166 N N . SER A 1 278 ? -22.292 7.140 38.553 1.00 81.94 278 SER A N 1
ATOM 2167 C CA . SER A 1 278 ? -22.661 8.478 39.046 1.00 81.94 278 SER A CA 1
ATOM 2168 C C . SER A 1 278 ? -24.153 8.797 38.850 1.00 81.94 278 SER A C 1
ATOM 2170 O O . SER A 1 278 ? -24.742 9.532 39.641 1.00 81.94 278 SER A O 1
ATOM 2172 N N . TYR A 1 279 ? -24.788 8.236 37.814 1.00 70.75 279 TYR A N 1
ATOM 2173 C CA . TYR A 1 279 ? -26.236 8.346 37.606 1.00 70.75 279 TYR A CA 1
ATOM 2174 C C . TYR A 1 279 ? -27.039 7.589 38.678 1.00 70.75 279 TYR A C 1
ATOM 2176 O O . TYR A 1 279 ? -28.064 8.086 39.142 1.00 70.75 279 TYR A O 1
ATOM 2184 N N . GLN A 1 280 ? -26.559 6.420 39.115 1.00 64.75 280 GLN A N 1
ATOM 2185 C CA . GLN A 1 280 ? -27.212 5.612 40.154 1.00 64.75 280 GLN A CA 1
ATOM 2186 C C . GLN A 1 280 ? -27.159 6.287 41.535 1.00 64.75 280 GLN A C 1
ATOM 2188 O O . GLN A 1 280 ? -28.110 6.189 42.307 1.00 64.75 280 GLN A O 1
ATOM 2193 N N . GLU A 1 281 ? -26.088 7.028 41.832 1.00 65.38 281 GLU A N 1
ATOM 2194 C CA . GLU A 1 281 ? -25.915 7.748 43.102 1.00 65.38 281 GLU A CA 1
ATOM 2195 C C . GLU A 1 281 ? -26.779 9.022 43.219 1.00 65.38 281 GLU A C 1
ATOM 2197 O O . GLU A 1 281 ? -27.034 9.492 44.328 1.00 65.38 281 GLU A O 1
ATOM 2202 N N . MET A 1 282 ? -27.289 9.568 42.105 1.00 60.59 282 MET A N 1
ATOM 2203 C CA . MET A 1 282 ? -28.125 10.783 42.086 1.00 60.59 282 MET A CA 1
ATOM 2204 C C . MET A 1 282 ? -29.591 10.580 42.522 1.00 60.59 282 MET A C 1
ATOM 2206 O O . MET A 1 282 ? -30.372 11.530 42.495 1.00 60.59 282 MET A O 1
ATOM 2210 N N . GLY A 1 283 ? -29.962 9.392 43.010 1.00 52.34 283 GLY A N 1
ATOM 2211 C CA . GLY A 1 283 ? -31.145 9.227 43.861 1.00 52.34 283 GLY A CA 1
ATOM 2212 C C . GLY A 1 283 ? -32.500 9.321 43.154 1.00 52.34 283 GLY A C 1
ATOM 2213 O O . GLY A 1 283 ? -33.377 10.061 43.602 1.00 52.34 283 GLY A O 1
ATOM 2214 N N . PHE A 1 284 ? -32.724 8.511 42.117 1.00 51.25 284 PHE A N 1
ATOM 2215 C CA . PHE A 1 284 ? -34.091 8.073 41.817 1.00 51.25 284 PHE A CA 1
ATOM 2216 C C . PHE A 1 284 ? -34.498 7.004 42.837 1.00 51.25 284 PHE A C 1
ATOM 2218 O O . PHE A 1 284 ? -33.709 6.129 43.184 1.00 51.25 284 PHE A O 1
ATOM 2225 N N . ASN A 1 285 ? -35.705 7.130 43.385 1.00 48.41 285 ASN A N 1
ATOM 2226 C CA . ASN A 1 285 ? -36.205 6.314 44.490 1.00 48.41 285 ASN A CA 1
ATOM 2227 C C . ASN A 1 285 ? -36.070 4.818 44.153 1.00 48.41 285 ASN A C 1
ATOM 2229 O O . ASN A 1 285 ? -36.604 4.372 43.137 1.00 48.41 285 ASN A O 1
ATOM 2233 N N . GLU A 1 286 ? -35.410 4.036 45.015 1.00 49.03 286 GLU A N 1
ATOM 2234 C CA . GLU A 1 286 ? -35.187 2.593 44.810 1.00 49.03 286 GLU A CA 1
ATOM 2235 C C . GLU A 1 286 ? -36.489 1.846 44.461 1.00 49.03 286 GLU A C 1
ATOM 2237 O O . GLU A 1 286 ? -36.463 0.879 43.709 1.00 49.03 286 GLU A O 1
ATOM 2242 N N . HIS A 1 287 ? -37.653 2.329 44.913 1.00 44.81 287 HIS A N 1
ATOM 2243 C CA . HIS A 1 287 ? -38.951 1.723 44.606 1.00 44.81 287 HIS A CA 1
ATOM 2244 C C . HIS A 1 287 ? -39.498 1.960 43.181 1.00 44.81 287 HIS A C 1
ATOM 2246 O O . HIS A 1 287 ? -40.270 1.125 42.716 1.00 44.81 287 HIS A O 1
ATOM 2252 N N . GLU A 1 288 ? -39.093 3.019 42.469 1.00 48.00 288 GLU A N 1
ATOM 2253 C CA . GLU A 1 288 ? -39.409 3.205 41.034 1.00 48.00 288 GLU A CA 1
ATOM 2254 C C . GLU A 1 288 ? -38.364 2.524 40.132 1.00 48.00 288 GLU A C 1
ATOM 2256 O O . GLU A 1 288 ? -38.685 2.078 39.028 1.00 48.00 288 GLU A O 1
ATOM 2261 N N . LEU A 1 289 ? -37.132 2.355 40.630 1.00 45.84 289 LEU A N 1
ATOM 2262 C CA . LEU A 1 289 ? -36.029 1.706 39.916 1.00 45.84 289 LEU A CA 1
ATOM 2263 C C . LEU A 1 289 ? -36.247 0.205 39.688 1.00 45.84 289 LEU A C 1
ATOM 2265 O O . LEU A 1 289 ? -35.923 -0.288 38.617 1.00 45.84 289 LEU A O 1
ATOM 2269 N N . TYR A 1 290 ? -36.862 -0.531 40.623 1.00 44.50 290 TYR A N 1
ATOM 2270 C CA . TYR A 1 290 ? -37.140 -1.967 40.427 1.00 44.50 290 TYR A CA 1
ATOM 2271 C C . TYR A 1 290 ? -38.277 -2.267 39.432 1.00 44.50 290 TYR A C 1
ATOM 2273 O O . TYR A 1 290 ? -38.340 -3.384 38.924 1.00 44.50 290 TYR A O 1
ATOM 2281 N N . GLN A 1 291 ? -39.143 -1.296 39.108 1.00 46.12 291 GLN A N 1
ATOM 2282 C CA . GLN A 1 291 ? -40.103 -1.420 37.995 1.00 46.12 291 GLN A CA 1
ATOM 2283 C C . GLN A 1 291 ? -39.528 -0.934 36.654 1.00 46.12 291 GLN A C 1
ATOM 2285 O O . GLN A 1 291 ? -40.018 -1.339 35.606 1.00 46.12 291 GLN A O 1
ATOM 2290 N N . THR A 1 292 ? -38.470 -0.118 36.681 1.00 45.72 292 THR A N 1
ATOM 2291 C CA . THR A 1 292 ? -37.753 0.403 35.499 1.00 45.72 292 THR A CA 1
ATOM 2292 C C . THR A 1 292 ? -36.436 -0.336 35.216 1.00 45.72 292 THR A C 1
ATOM 2294 O O . THR A 1 292 ? -35.695 0.025 34.309 1.00 45.72 292 THR A O 1
ATOM 2297 N N . LEU A 1 293 ? -36.158 -1.423 35.945 1.00 44.91 293 LEU A N 1
ATOM 2298 C CA . LEU A 1 293 ? -34.936 -2.236 35.875 1.00 44.91 293 LEU A CA 1
ATOM 2299 C C . LEU A 1 293 ? -34.937 -3.264 34.736 1.00 44.91 293 LEU A C 1
ATOM 2301 O O . LEU A 1 293 ? -34.276 -4.297 34.836 1.00 44.91 293 LEU A O 1
ATOM 2305 N N . ASN A 1 294 ? -35.643 -2.989 33.641 1.00 48.09 294 ASN A N 1
ATOM 2306 C CA . ASN A 1 294 ? -35.241 -3.587 32.380 1.00 48.09 294 ASN A CA 1
ATOM 2307 C C . ASN A 1 294 ? -34.160 -2.654 31.809 1.00 48.09 294 ASN A C 1
ATOM 2309 O O . ASN A 1 294 ? -34.488 -1.547 31.393 1.00 48.09 294 ASN A O 1
ATOM 2313 N N . PRO A 1 295 ? -32.867 -3.042 31.794 1.00 54.38 295 PRO A N 1
ATOM 2314 C CA . PRO A 1 295 ? -31.818 -2.244 31.142 1.00 54.38 295 PRO A CA 1
ATOM 2315 C C . PRO A 1 295 ? -32.033 -2.144 29.622 1.00 54.38 295 PRO A C 1
ATOM 2317 O O . PRO A 1 295 ? -31.293 -1.457 28.922 1.00 54.38 295 PRO A O 1
ATOM 2320 N N . TRP A 1 296 ? -33.042 -2.857 29.129 1.00 55.34 296 TRP A N 1
ATOM 2321 C CA . TRP A 1 296 ? -33.473 -2.922 27.757 1.00 55.34 296 TRP A CA 1
ATOM 2322 C C . TRP A 1 296 ? -34.723 -2.052 27.574 1.00 55.34 296 TRP A C 1
ATOM 2324 O O . TRP A 1 296 ? -35.643 -2.145 28.390 1.00 55.34 296 TRP A O 1
ATOM 2334 N N . PRO A 1 297 ? -34.761 -1.217 26.523 1.00 58.31 297 PRO A N 1
ATOM 2335 C CA . PRO A 1 297 ? -35.927 -0.404 26.195 1.00 58.31 297 PRO A CA 1
ATOM 2336 C C . PRO A 1 297 ? -37.171 -1.288 26.059 1.00 58.31 297 PRO A C 1
ATOM 2338 O O . PRO A 1 297 ? -37.111 -2.400 25.536 1.00 58.31 297 PRO A O 1
ATOM 2341 N N . THR A 1 298 ? -38.311 -0.784 26.513 1.00 69.81 298 THR A N 1
ATOM 2342 C CA . THR A 1 298 ? -39.614 -1.433 26.323 1.00 69.81 298 THR A CA 1
ATOM 2343 C C . THR A 1 298 ? -39.935 -1.535 24.819 1.00 69.81 298 THR A C 1
ATOM 2345 O O . THR A 1 298 ? -39.469 -0.702 24.044 1.00 69.81 298 THR A O 1
ATOM 2348 N N . ASP A 1 299 ? -40.800 -2.458 24.375 1.00 68.50 299 ASP A N 1
ATOM 2349 C CA . ASP A 1 299 ? -41.210 -2.584 22.952 1.00 68.50 299 ASP A CA 1
ATOM 2350 C C . ASP A 1 299 ? -41.728 -1.269 22.330 1.00 68.50 299 ASP A C 1
ATOM 2352 O O . ASP A 1 299 ? -41.667 -1.064 21.119 1.00 68.50 299 ASP A O 1
ATOM 2356 N N . GLN A 1 300 ? -42.233 -0.352 23.162 1.00 69.44 300 GLN A N 1
ATOM 2357 C CA . GLN A 1 300 ? -42.679 0.985 22.754 1.00 69.44 300 GLN A CA 1
ATOM 2358 C C . GLN A 1 300 ? -41.536 2.008 22.620 1.00 69.44 300 GLN A C 1
ATOM 2360 O O . GLN A 1 300 ? -41.694 3.018 21.937 1.00 69.44 300 GLN A O 1
ATOM 2365 N N . GLU A 1 301 ? -40.394 1.763 23.259 1.00 67.88 301 GLU A N 1
ATOM 2366 C CA . GLU A 1 301 ? -39.214 2.633 23.269 1.00 67.88 301 GLU A CA 1
ATOM 2367 C C . GLU A 1 301 ? -38.186 2.239 22.202 1.00 67.88 301 GLU A C 1
ATOM 2369 O O . GLU A 1 301 ? -37.477 3.097 21.677 1.00 67.88 301 GLU A O 1
ATOM 2374 N N . ILE A 1 302 ? -38.159 0.958 21.817 1.00 73.25 302 ILE A N 1
ATOM 2375 C CA . ILE A 1 302 ? -37.298 0.430 20.751 1.00 73.25 302 ILE A CA 1
ATOM 2376 C C . ILE A 1 302 ? -37.388 1.256 19.450 1.00 73.25 302 ILE A C 1
ATOM 2378 O O . ILE A 1 302 ? -36.335 1.583 18.909 1.00 73.25 302 ILE A O 1
ATOM 2382 N N . PRO A 1 303 ? -38.566 1.672 18.934 1.00 75.44 303 PRO A N 1
ATOM 2383 C CA . PRO A 1 303 ? -38.643 2.347 17.636 1.00 75.44 303 PRO A CA 1
ATOM 2384 C C . PRO A 1 303 ? -37.896 3.686 17.569 1.00 75.44 303 PRO A C 1
ATOM 2386 O O . PRO A 1 303 ? -37.177 3.931 16.604 1.00 75.44 303 PRO A O 1
ATOM 2389 N N . TRP A 1 304 ? -38.034 4.549 18.582 1.00 79.12 304 TRP A N 1
ATOM 2390 C CA . TRP A 1 304 ? -37.340 5.843 18.592 1.00 79.12 304 TRP A CA 1
ATOM 2391 C C . TRP A 1 304 ? -35.870 5.694 18.999 1.00 79.12 304 TRP A C 1
ATOM 2393 O O . TRP A 1 304 ? -35.023 6.446 18.519 1.00 79.12 304 TRP A O 1
ATOM 2403 N N . LEU A 1 305 ? -35.544 4.710 19.848 1.00 73.19 305 LEU A N 1
ATOM 2404 C CA . LEU A 1 305 ? -34.163 4.421 20.221 1.00 73.19 305 LEU A CA 1
ATOM 2405 C C . LEU A 1 305 ? -33.379 3.877 19.020 1.00 73.19 305 LEU A C 1
ATOM 2407 O O . LEU A 1 305 ? -32.243 4.277 18.809 1.00 73.19 305 LEU A O 1
ATOM 2411 N N . MET A 1 306 ? -33.996 3.030 18.193 1.00 71.12 306 MET A N 1
ATOM 2412 C CA . MET A 1 306 ? -33.403 2.539 16.947 1.00 71.12 306 MET A CA 1
ATOM 2413 C C . MET A 1 306 ? -33.230 3.650 15.902 1.00 71.12 306 MET A C 1
ATOM 2415 O O . MET A 1 306 ? -32.216 3.657 15.210 1.00 71.12 306 MET A O 1
ATOM 2419 N N . ASP A 1 307 ? -34.153 4.616 15.821 1.00 72.31 307 ASP A N 1
ATOM 2420 C CA . ASP A 1 307 ? -33.999 5.818 14.980 1.00 72.31 307 ASP A CA 1
ATOM 2421 C C . ASP A 1 307 ? -32.811 6.684 15.449 1.00 72.31 307 ASP A C 1
ATOM 2423 O O . ASP A 1 307 ? -31.976 7.113 14.651 1.00 72.31 307 ASP A O 1
ATOM 2427 N N . LEU A 1 308 ? -32.652 6.846 16.768 1.00 71.75 308 LEU A N 1
ATOM 2428 C CA . LEU A 1 308 ? -31.520 7.558 17.366 1.00 71.75 308 LEU A CA 1
ATOM 2429 C C . LEU A 1 308 ? -30.186 6.807 17.190 1.00 71.75 308 LEU A C 1
ATOM 2431 O O . LEU A 1 308 ? -29.160 7.426 16.903 1.00 71.75 308 LEU A O 1
ATOM 2435 N N . LEU A 1 309 ? -30.189 5.479 17.337 1.00 67.56 309 LEU A N 1
ATOM 2436 C CA . LEU A 1 309 ? -29.023 4.613 17.133 1.00 67.56 309 LEU A CA 1
ATOM 2437 C C . LEU A 1 309 ? -28.599 4.550 15.667 1.00 67.56 309 LEU A C 1
ATOM 2439 O O . LEU A 1 309 ? -27.403 4.499 15.399 1.00 67.56 309 LEU A O 1
ATOM 2443 N N . GLY A 1 310 ? -29.547 4.626 14.729 1.00 61.38 310 GLY A N 1
ATOM 2444 C CA . GLY A 1 310 ? -29.257 4.767 13.302 1.00 61.38 310 GLY A CA 1
ATOM 2445 C C . GLY A 1 310 ? -28.471 6.043 12.973 1.00 61.38 310 GLY A C 1
ATOM 2446 O O . GLY A 1 310 ? -27.747 6.082 11.983 1.00 61.38 310 GLY A O 1
ATOM 2447 N N . GLY A 1 311 ? -28.548 7.073 13.826 1.00 57.78 311 GLY A N 1
ATOM 2448 C CA . GLY A 1 311 ? -27.714 8.278 13.742 1.00 57.78 311 GLY A CA 1
ATOM 2449 C C . GLY A 1 311 ? -26.336 8.152 14.408 1.00 57.78 311 GLY A C 1
ATOM 2450 O O . GLY A 1 311 ? -25.479 9.017 14.219 1.00 57.78 311 GLY A O 1
ATOM 2451 N N . LEU A 1 312 ? -26.099 7.092 15.185 1.00 63.31 312 LEU A N 1
ATOM 2452 C CA . LEU A 1 312 ? -24.855 6.830 15.907 1.00 63.31 312 LEU A CA 1
ATOM 2453 C C . LEU A 1 312 ? -24.134 5.641 15.267 1.00 63.31 312 LEU A C 1
ATOM 2455 O O . LEU A 1 312 ? -24.100 4.547 15.822 1.00 63.31 312 LEU A O 1
ATOM 2459 N N . SER A 1 313 ? -23.477 5.884 14.132 1.00 57.72 313 SER A N 1
ATOM 2460 C CA . SER A 1 313 ? -22.735 4.881 13.341 1.00 57.72 313 SER A CA 1
ATOM 2461 C C . SER A 1 313 ? -21.746 4.014 14.143 1.00 57.72 313 SER A C 1
ATOM 2463 O O . SER A 1 313 ? -21.423 2.894 13.761 1.00 57.72 313 SER A O 1
ATOM 2465 N N . ARG A 1 314 ? -21.281 4.485 15.309 1.00 61.78 314 ARG A N 1
ATOM 2466 C CA . ARG A 1 314 ? -20.390 3.740 16.223 1.00 61.78 314 ARG A CA 1
ATOM 2467 C C . ARG A 1 314 ? -21.094 2.709 17.120 1.00 61.78 314 ARG A C 1
ATOM 2469 O O . ARG A 1 314 ? -20.407 1.952 17.803 1.00 61.78 314 ARG A O 1
ATOM 2476 N N . LEU A 1 315 ? -22.426 2.697 17.150 1.00 58.47 315 LEU A N 1
ATOM 2477 C CA . LEU A 1 315 ? -23.259 1.769 17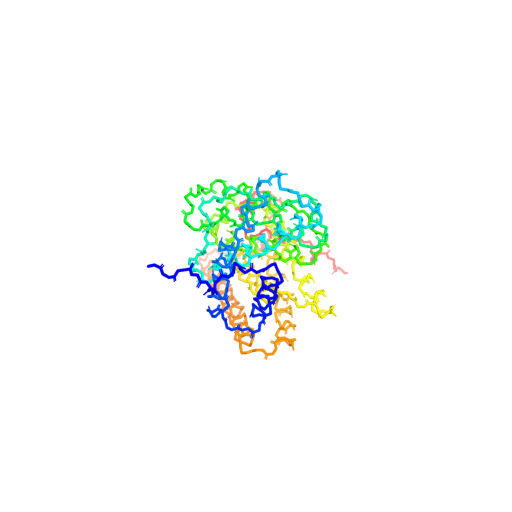.925 1.00 58.47 315 LEU A CA 1
ATOM 2478 C C . LEU A 1 315 ? -24.024 0.774 17.031 1.00 58.47 315 LEU A C 1
ATOM 2480 O O . LEU A 1 315 ? -24.795 -0.039 17.541 1.00 58.47 315 LEU A O 1
ATOM 2484 N N . GLU A 1 316 ? -23.798 0.804 15.713 1.00 54.75 316 GLU A N 1
ATOM 2485 C CA . GLU A 1 316 ? -24.405 -0.133 14.765 1.00 54.75 316 GLU A CA 1
ATOM 2486 C C . GLU A 1 316 ? -24.071 -1.596 15.115 1.00 54.75 316 GLU A C 1
ATOM 2488 O O . GLU A 1 316 ? -22.928 -1.957 15.409 1.00 54.75 316 GLU A O 1
ATOM 2493 N N . GLY A 1 317 ? -25.093 -2.459 15.092 1.00 51.66 317 GLY A N 1
ATOM 2494 C CA . GLY A 1 317 ? -24.961 -3.887 15.397 1.00 51.66 317 GLY A CA 1
ATOM 2495 C C . GLY A 1 317 ? -24.983 -4.249 16.888 1.00 51.66 317 GLY A C 1
ATOM 2496 O O . GLY A 1 317 ? -24.705 -5.404 17.219 1.00 51.66 317 GLY A O 1
ATOM 2497 N N . MET A 1 318 ? -25.311 -3.311 17.787 1.00 54.91 318 MET A N 1
ATOM 2498 C CA . MET A 1 318 ? -25.744 -3.661 19.145 1.00 54.91 318 MET A CA 1
ATOM 2499 C C . MET A 1 318 ? -27.180 -4.196 19.102 1.00 54.91 318 MET A C 1
ATOM 2501 O O . MET A 1 318 ? -28.120 -3.465 18.802 1.00 54.91 318 MET A O 1
ATOM 2505 N N . THR A 1 319 ? -27.351 -5.488 19.376 1.00 51.69 319 THR A N 1
ATOM 2506 C CA . THR A 1 319 ? -28.666 -6.129 19.484 1.00 51.69 319 THR A CA 1
ATOM 2507 C C . THR A 1 319 ? -29.241 -5.898 20.875 1.00 51.69 319 THR A C 1
ATOM 2509 O O . THR A 1 319 ? -28.637 -6.307 21.871 1.00 51.69 319 THR A O 1
ATOM 2512 N N . PHE A 1 320 ? -30.422 -5.285 20.948 1.00 53.81 320 PHE A N 1
ATOM 2513 C CA . PHE A 1 320 ? -31.187 -5.171 22.186 1.00 53.81 320 PHE A CA 1
ATOM 2514 C C . PHE A 1 320 ? -32.046 -6.428 22.358 1.00 53.81 320 PHE A C 1
ATOM 2516 O O . PHE A 1 320 ? -33.218 -6.418 22.023 1.00 53.81 320 PHE A O 1
ATOM 2523 N N . GLY A 1 321 ? -31.417 -7.509 22.838 1.00 46.34 321 GLY A N 1
ATOM 2524 C CA . GLY A 1 321 ? -32.075 -8.738 23.301 1.00 46.34 321 GLY A CA 1
ATOM 2525 C C . GLY A 1 321 ? -32.657 -9.661 22.220 1.00 46.34 321 GLY A C 1
ATOM 2526 O O . GLY A 1 321 ? -33.688 -9.358 21.646 1.00 46.34 321 GLY A O 1
ATOM 2527 N N . ASP A 1 322 ? -32.023 -10.826 22.033 1.00 44.19 322 ASP A N 1
ATOM 2528 C CA . ASP A 1 322 ? -32.675 -12.073 21.568 1.00 44.19 322 ASP A CA 1
ATOM 2529 C C . ASP A 1 322 ? -31.842 -13.330 21.932 1.00 44.19 322 ASP A C 1
ATOM 2531 O O . ASP A 1 322 ? -32.390 -14.412 22.127 1.00 44.19 322 ASP A O 1
ATOM 2535 N N . ASP A 1 323 ? -30.531 -13.199 22.182 1.00 37.84 323 ASP A N 1
ATOM 2536 C CA . ASP A 1 323 ? -29.647 -14.340 22.512 1.00 37.84 323 ASP A CA 1
ATOM 2537 C C . ASP A 1 323 ? -29.713 -14.853 23.974 1.00 37.84 323 ASP A C 1
ATOM 2539 O O . ASP A 1 323 ? -28.894 -15.677 24.381 1.00 37.84 323 ASP A O 1
ATOM 2543 N N . LEU A 1 324 ? -30.673 -14.401 24.792 1.0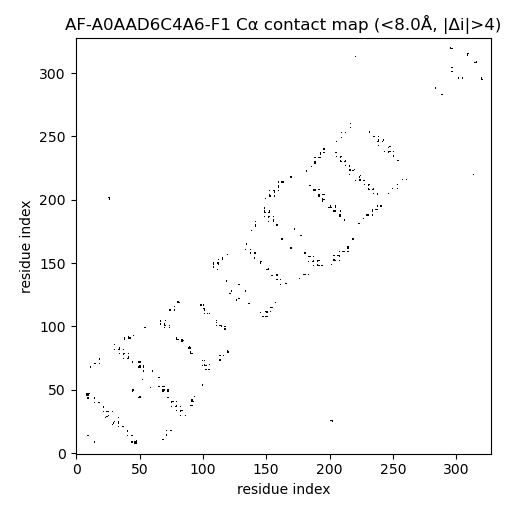0 40.78 324 LEU A N 1
ATOM 2544 C CA . LEU A 1 324 ? -30.822 -14.843 26.195 1.00 40.78 324 LEU A CA 1
ATOM 2545 C C . LEU A 1 324 ? -32.163 -15.525 26.516 1.00 40.78 324 LEU A C 1
ATOM 2547 O O . LEU A 1 324 ? -32.338 -15.991 27.639 1.00 40.78 324 LEU A O 1
ATOM 2551 N N . PHE A 1 325 ? -33.076 -15.657 25.547 1.00 40.09 325 PHE A N 1
ATOM 2552 C CA . PHE A 1 325 ? -34.366 -16.347 25.724 1.00 40.09 325 PHE A CA 1
ATOM 2553 C C . PHE A 1 325 ? -34.440 -17.703 25.004 1.00 40.09 325 PHE A C 1
ATOM 2555 O O . PHE A 1 325 ? -35.491 -18.102 24.508 1.00 40.09 325 PHE A O 1
ATOM 2562 N N . VAL A 1 326 ? -33.337 -18.458 24.980 1.00 37.53 326 VAL A N 1
ATOM 2563 C CA . VAL A 1 326 ? -33.386 -19.906 24.719 1.00 37.53 326 VAL A CA 1
ATOM 2564 C C . VAL A 1 326 ? -32.657 -20.630 25.842 1.00 37.53 326 VAL A C 1
ATOM 2566 O O . VAL A 1 326 ? -31.436 -20.769 25.830 1.00 37.53 326 VAL A O 1
ATOM 2569 N N . GLY A 1 327 ? -33.431 -21.078 26.827 1.00 32.84 327 GLY A N 1
ATOM 2570 C CA . GLY A 1 327 ? -32.953 -21.900 27.931 1.00 32.84 327 GLY A CA 1
ATOM 2571 C C . GLY A 1 327 ? -33.928 -21.949 29.102 1.00 32.84 327 GLY A C 1
ATOM 2572 O O . GLY A 1 327 ? -33.541 -21.581 30.207 1.00 32.84 327 GLY A O 1
ATOM 2573 N N . ASP A 1 328 ? -35.169 -22.375 28.841 1.00 35.69 328 ASP A N 1
ATOM 2574 C CA . ASP A 1 328 ? -35.915 -23.181 29.822 1.00 35.69 328 ASP A CA 1
ATOM 2575 C C . ASP A 1 328 ? -35.278 -24.582 29.905 1.00 35.69 328 ASP A C 1
ATOM 2577 O O . ASP A 1 328 ? -34.861 -25.109 28.842 1.00 35.69 328 ASP A O 1
#

Foldseek 3Di:
DPPDDDDDQQDLVRLVVLLVVLQVCLQPHDLPVSLVSLQVSLV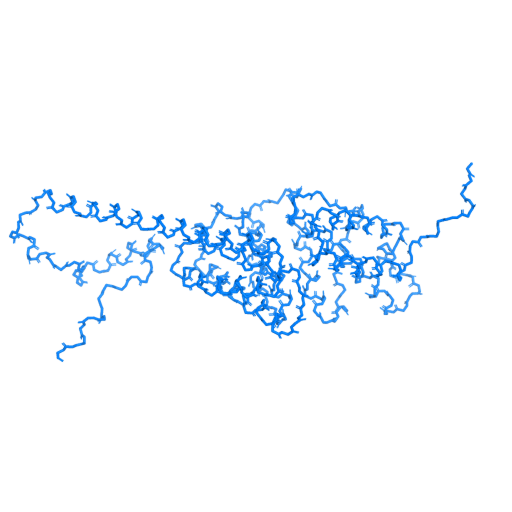SCVSNCLVVVLVDPPDPDDPVVSLSSLLSVLSSLLSNLVSCVVVVHDGDDDPPPPDPQNPPPDDDDSNLLSNCNVVSVCPPPPHPDDPVVLVVSLVVLLPDDDDALQNLLSSLVVNLVSCVVCLVVLVVDDVVSVVSNLVSLVSNLVSLVVCVVVVNDDSSSQPSLLSLLVVLLSNLAPSSVVCLVSSLVSLVSVCVSVVDPVSVVSNVVSVVSVVVSVVVVVVVVVVVVVVVVVVVVVDDDPVVCVVVPPPADDPVRVVVVVVVVVVVNRNPPDDRDDVPPPDD

InterPro domains:
  IPR052478 Transcriptional Regulators of Metabolite Synthesis [PTHR31779] (5-318)

Secondary structure (DSSP, 8-state):
---SSS-PPPPHHHHHHHHHHHHHHHHHS-HHHHHHHHHHHHHHHHHH-HHHHHH-TTS---HHHHHHHHHHHHHHHHHHHHHHHHHT------TT-------TT--SHHHHHHHTHHHHHHT-TTS---HHHHHHHHHHHHH----SHHHHHHHHHHHHHHHHHSGGGGGGS-HHHHHHHHHHHHHHHHHHHHHHHTT---TTTTHHHHHHHHHHHHH--HHHHHHHHHHHHHHHHHHHHS--HHHHHHHHHHHHHHHHHHHHHHHHHHHHHHHHHHHHHT---HHHHTTS--SSPPTTTHHHHHHHHHT-GGGTT---SSTTS---

Nearest PDB structures (foldseek):
  4abn-assembly2_B  TM=3.046E-01  e=5.778E-01  Mus musculus
  5cwl-assembly2_B  TM=3.317E-01  e=7.157E-01  synthetic construct
  4gpk-assembly1_C  TM=1.789E-01  e=4.320E+00  Bacillus thuringiensis serovar thuringiensis

Sequence (328 aa):
MLETEGSSPPSVEMLTGWILRLLYMRMTSTPYPTWLASSNIMHMLETSGIHRLSHQSDQPGTASEIATRERLVGVAQHLNLWISFDLGLTRVSFQDEGSVPPSEKFKGYAHGVLSLWPISASLDPANENDGEDLNSTFVSILQKVYTHEPEILAQCNLVLCMMRRLHPCLPHFEQSVIDRVLALLQSGLESARGLLNACCPWHHIANVPFHTLYVLLVLDTRASVELISETMGTICLVASMYITTTMREATHAAKRLVLLYHQRRTSDVTLLGEALSSYQEMGFNEHELYQTLNPWPTDQEIPWLMDLLGGLSRLEGMTFGDDLFVGD

Radius of gyration: 26.65 Å; Cα contacts (8 Å, |Δi|>4): 239; chains: 1; bounding box: 78×45×84 Å

pLDDT: mean 80.51, std 16.58, range [32.84, 98.25]